Protein AF-A0A9P6CG99-F1 (afdb_monomer)

Foldseek 3Di:
DDDDDDDDDDDDDPPPPPPPPPPPPPPVPVPDDLVVLLVVLLPDALVVLVVQLVPDVSSVVSSLLVNQLEEEAEPPDPPPNVVVLVVCVVDLVSLQSHAHYEYYYADDPPPQQDQDDDLVSLLSNQNHAEYAYEADNDRDPVVVVVSVVSCVPRNVNYNYYHYHNDNPCVVVVCVVPVVSVPPPPPPPPDD

Solvent-accessible surface area (backbone atoms only — not comparable to full-atom values): 11459 Å² total; per-residue (Å²): 141,83,85,86,82,85,80,82,84,82,82,80,80,80,81,76,78,74,80,76,72,84,83,72,74,76,71,68,80,80,73,65,53,63,69,58,48,32,56,54,42,74,76,47,54,72,69,56,39,56,54,46,33,70,75,38,73,70,43,24,65,32,24,47,53,61,67,43,21,56,42,80,39,40,69,74,48,82,63,56,42,58,53,49,51,52,48,43,71,75,36,65,72,47,28,55,42,21,29,33,38,38,40,40,38,64,89,69,91,81,78,71,56,66,67,74,71,63,64,78,59,56,47,51,21,47,43,22,29,37,38,39,32,35,35,75,52,44,52,46,72,65,54,45,51,51,48,54,50,38,44,67,73,31,22,74,48,53,77,42,78,45,80,39,75,63,66,80,50,57,72,56,45,52,67,65,53,50,68,74,76,58,79,64,82,78,78,76,78,82,126

Structure (mmCIF, N/CA/C/O backbone):
data_AF-A0A9P6CG99-F1
#
_entry.id   AF-A0A9P6CG99-F1
#
loop_
_atom_site.group_PDB
_atom_site.id
_atom_site.type_symbol
_atom_site.label_atom_id
_atom_site.label_alt_id
_atom_site.label_comp_id
_atom_site.label_asym_id
_atom_site.label_entity_id
_atom_site.label_seq_id
_atom_site.pdbx_PDB_ins_code
_atom_site.Cartn_x
_atom_site.Cartn_y
_atom_site.Cartn_z
_atom_site.occupancy
_atom_site.B_iso_or_equiv
_atom_site.auth_seq_id
_atom_site.auth_comp_id
_atom_site.auth_asym_id
_atom_site.auth_atom_id
_atom_site.pdbx_PDB_model_num
ATOM 1 N N . MET A 1 1 ? 44.399 -76.810 -43.646 1.00 43.91 1 MET A N 1
ATOM 2 C CA . MET A 1 1 ? 44.436 -75.695 -44.617 1.00 43.91 1 MET A CA 1
ATOM 3 C C . MET A 1 1 ? 43.357 -74.704 -44.213 1.00 43.91 1 MET A C 1
ATOM 5 O O . MET A 1 1 ? 42.190 -74.999 -44.413 1.00 43.91 1 MET A O 1
ATOM 9 N N . TYR A 1 2 ? 43.728 -73.606 -43.550 1.00 41.41 2 TYR A N 1
ATOM 10 C CA . TYR A 1 2 ? 42.793 -72.585 -43.064 1.00 41.41 2 TYR A CA 1
ATOM 11 C C . TYR A 1 2 ? 43.047 -71.275 -43.814 1.00 41.41 2 TYR A C 1
ATOM 13 O O . TYR A 1 2 ? 44.158 -70.751 -43.805 1.00 41.41 2 TYR A O 1
ATOM 21 N N . THR A 1 3 ? 42.015 -70.791 -44.497 1.00 51.91 3 THR A N 1
ATOM 22 C CA . THR A 1 3 ? 41.990 -69.553 -45.279 1.00 51.91 3 THR A CA 1
ATOM 23 C C . THR A 1 3 ? 41.887 -68.333 -44.365 1.00 51.91 3 THR A C 1
ATOM 25 O O . THR A 1 3 ? 40.961 -68.228 -43.562 1.00 51.91 3 THR A O 1
ATOM 28 N N . GLN A 1 4 ? 42.836 -67.403 -44.500 1.00 46.97 4 GLN A N 1
ATOM 29 C CA . GLN A 1 4 ? 42.822 -66.098 -43.838 1.00 46.97 4 GLN A CA 1
ATOM 30 C C . GLN A 1 4 ? 41.796 -65.174 -44.511 1.00 46.97 4 GLN A C 1
ATOM 32 O O . GLN A 1 4 ? 41.890 -64.892 -45.702 1.00 46.97 4 GLN A O 1
ATOM 37 N N . SER A 1 5 ? 40.823 -64.701 -43.733 1.00 58.28 5 SER A N 1
ATOM 38 C CA . SER A 1 5 ? 39.835 -63.693 -44.131 1.00 58.28 5 SER A CA 1
ATOM 39 C C . SER A 1 5 ? 40.311 -62.313 -43.668 1.00 58.28 5 SER A C 1
ATOM 41 O O . SER A 1 5 ? 40.337 -62.021 -42.471 1.00 58.28 5 SER A O 1
ATOM 43 N N . THR A 1 6 ? 40.685 -61.461 -44.619 1.00 54.41 6 THR A N 1
ATOM 44 C CA . THR A 1 6 ? 41.057 -60.056 -44.420 1.00 54.41 6 THR A CA 1
ATOM 45 C C . THR A 1 6 ? 39.828 -59.188 -44.134 1.00 54.41 6 THR A C 1
ATOM 47 O O . THR A 1 6 ? 38.995 -58.965 -45.011 1.00 54.41 6 THR A O 1
ATOM 50 N N . LEU A 1 7 ? 39.733 -58.662 -42.909 1.00 55.97 7 LEU A N 1
ATOM 51 C CA . LEU A 1 7 ? 38.759 -57.642 -42.508 1.00 55.97 7 LEU A CA 1
ATOM 52 C C . LEU A 1 7 ? 39.224 -56.248 -42.964 1.00 55.97 7 LEU A C 1
ATOM 54 O O . LEU A 1 7 ? 40.162 -55.678 -42.406 1.00 55.97 7 LEU A O 1
ATOM 58 N N . ASN A 1 8 ? 38.532 -55.682 -43.955 1.00 51.28 8 ASN A N 1
ATOM 59 C CA . ASN A 1 8 ? 38.692 -54.291 -44.381 1.00 51.28 8 ASN A CA 1
ATOM 60 C C . ASN A 1 8 ? 38.057 -53.333 -43.355 1.00 51.28 8 ASN A C 1
ATOM 62 O O . ASN A 1 8 ? 36.837 -53.279 -43.203 1.00 51.28 8 ASN A O 1
ATOM 66 N N . LYS A 1 9 ? 38.887 -52.533 -42.673 1.00 52.38 9 LYS A N 1
ATOM 67 C CA . LYS A 1 9 ? 38.455 -51.401 -41.834 1.00 52.38 9 LYS A CA 1
ATOM 68 C C . LYS A 1 9 ? 37.994 -50.239 -42.723 1.00 52.38 9 LYS A C 1
ATOM 70 O O . LYS A 1 9 ? 38.809 -49.476 -43.232 1.00 52.38 9 LYS A O 1
ATOM 75 N N . CYS A 1 10 ? 36.681 -50.081 -42.881 1.00 56.78 10 CYS A N 1
ATOM 76 C CA . CYS A 1 10 ? 36.074 -48.909 -43.509 1.00 56.78 10 CYS A CA 1
ATOM 77 C C . CYS A 1 10 ? 36.000 -47.761 -42.482 1.00 56.78 10 CYS A C 1
ATOM 79 O O . CYS A 1 10 ? 35.114 -47.724 -41.631 1.00 56.78 10 CYS A O 1
ATOM 81 N N . SER A 1 11 ? 36.972 -46.848 -42.527 1.00 55.06 11 SER A N 1
ATOM 82 C CA . SER A 1 11 ? 37.030 -45.658 -41.671 1.00 55.06 11 SER A CA 1
ATOM 83 C C . SER A 1 11 ? 36.214 -44.526 -42.308 1.00 55.06 11 SER A C 1
ATOM 85 O O . SER A 1 11 ? 36.726 -43.762 -43.125 1.00 55.06 11 SER A O 1
ATOM 87 N N . ARG A 1 12 ? 34.917 -44.436 -41.983 1.00 58.00 12 ARG A N 1
ATOM 88 C CA . ARG A 1 12 ? 34.074 -43.282 -42.342 1.00 58.00 12 ARG A CA 1
ATOM 89 C C . ARG A 1 12 ? 34.335 -42.145 -41.354 1.00 58.00 12 ARG A C 1
ATOM 91 O O . ARG A 1 12 ? 33.764 -42.118 -40.269 1.00 58.00 12 ARG A O 1
ATOM 98 N N . LYS A 1 13 ? 35.186 -41.194 -41.741 1.00 50.56 13 LYS A N 1
ATOM 99 C CA . LYS A 1 13 ? 35.241 -39.871 -41.109 1.00 50.56 13 LYS A CA 1
ATOM 100 C C . LYS A 1 13 ? 33.954 -39.129 -41.480 1.00 50.56 13 LYS A C 1
ATOM 102 O O . LYS A 1 13 ? 33.784 -38.755 -42.636 1.00 50.56 13 LYS A O 1
ATOM 107 N N . SER A 1 14 ? 33.024 -38.968 -40.537 1.00 54.47 14 SER A N 1
ATOM 108 C CA . SER A 1 14 ? 31.883 -38.071 -40.734 1.00 54.47 14 SER A CA 1
ATOM 109 C C . SER A 1 14 ? 32.358 -36.638 -40.515 1.00 54.47 14 SER A C 1
ATOM 111 O O . SER A 1 14 ? 32.435 -36.157 -39.384 1.00 54.47 14 SER A O 1
ATOM 113 N N . GLU A 1 15 ? 32.701 -35.958 -41.601 1.00 51.78 15 GLU A N 1
ATOM 114 C CA . GLU A 1 15 ? 32.832 -34.505 -41.623 1.00 51.78 15 GLU A CA 1
ATOM 115 C C . GLU A 1 15 ? 31.426 -33.902 -41.528 1.00 51.78 15 GLU A C 1
ATOM 117 O O . GLU A 1 15 ? 30.818 -33.498 -42.514 1.00 51.78 15 GLU A O 1
ATOM 122 N N . PHE A 1 16 ? 30.871 -33.881 -40.315 1.00 50.62 16 PHE A N 1
ATOM 123 C CA . PHE A 1 16 ? 29.774 -32.977 -39.999 1.00 50.62 16 PHE A CA 1
ATOM 124 C C . PHE A 1 16 ? 30.378 -31.580 -39.898 1.00 50.62 16 PHE A C 1
ATOM 126 O O . PHE A 1 16 ? 30.822 -31.140 -38.838 1.00 50.62 16 PHE A O 1
ATOM 133 N N . SER A 1 17 ? 30.429 -30.894 -41.036 1.00 50.31 17 SER A N 1
ATOM 134 C CA . SER A 1 17 ? 30.626 -29.455 -41.101 1.00 50.31 17 SER A CA 1
ATOM 135 C C . SER A 1 17 ? 29.461 -28.801 -40.361 1.00 50.31 17 SER A C 1
ATOM 137 O O . SER A 1 17 ? 28.412 -28.518 -40.935 1.00 50.31 17 SER A O 1
ATOM 139 N N . THR A 1 18 ? 29.613 -28.602 -39.052 1.00 56.88 18 THR A N 1
ATOM 140 C CA . THR A 1 18 ? 28.747 -27.717 -38.277 1.00 56.88 18 THR A CA 1
ATOM 141 C C . THR A 1 18 ? 28.827 -26.341 -38.918 1.00 56.88 18 THR A C 1
ATOM 143 O O . THR A 1 18 ? 29.798 -25.612 -38.707 1.00 56.88 18 THR A O 1
ATOM 146 N N . LEU A 1 19 ? 27.814 -26.008 -39.718 1.00 50.31 19 LEU A N 1
ATOM 147 C CA . LEU A 1 19 ? 27.463 -24.648 -40.101 1.00 50.31 19 LEU A CA 1
ATOM 148 C C . LEU A 1 19 ? 27.282 -23.855 -38.801 1.00 50.31 19 LEU A C 1
ATOM 150 O O . LEU A 1 19 ? 26.205 -23.815 -38.210 1.00 50.31 19 LEU A O 1
ATOM 154 N N . ARG A 1 20 ? 28.379 -23.268 -38.312 1.00 51.31 20 ARG A N 1
ATOM 155 C CA . ARG A 1 20 ? 28.353 -22.233 -37.285 1.00 51.31 20 ARG A CA 1
ATOM 156 C C . ARG A 1 20 ? 27.713 -21.022 -37.936 1.00 51.31 20 ARG A C 1
ATOM 158 O O . ARG A 1 20 ? 28.401 -20.214 -38.550 1.00 51.31 20 ARG A O 1
ATOM 165 N N . ILE A 1 21 ? 26.394 -20.926 -37.842 1.00 58.56 21 ILE A N 1
ATOM 166 C CA . ILE A 1 21 ? 25.707 -19.678 -38.140 1.00 58.56 21 ILE A CA 1
ATOM 167 C C . ILE A 1 21 ? 26.209 -18.673 -37.089 1.00 58.56 21 ILE A C 1
ATOM 169 O O . ILE A 1 21 ? 26.050 -18.938 -35.892 1.00 58.56 21 ILE A O 1
ATOM 173 N N . PRO A 1 22 ? 26.873 -17.570 -37.478 1.00 54.22 22 PRO A N 1
ATOM 174 C CA . PRO A 1 22 ? 27.407 -16.598 -36.539 1.00 54.22 22 PRO A CA 1
ATOM 175 C C . PRO A 1 22 ? 26.256 -15.734 -36.013 1.00 54.22 22 PRO A C 1
ATOM 177 O O . PRO A 1 22 ? 26.087 -14.582 -36.397 1.00 54.22 22 PRO A O 1
ATOM 180 N N . TRP A 1 23 ? 25.442 -16.284 -35.114 1.00 50.38 23 TRP A N 1
ATOM 181 C CA . TRP A 1 23 ? 24.443 -15.528 -34.359 1.00 50.38 23 TRP A CA 1
ATOM 182 C C . TRP A 1 23 ? 25.121 -14.763 -33.210 1.00 50.38 23 TRP A C 1
ATOM 184 O O . TRP A 1 23 ? 24.840 -14.991 -32.040 1.00 50.38 23 TRP A O 1
ATOM 194 N N . HIS A 1 24 ? 26.050 -13.864 -33.542 1.00 52.84 24 HIS A N 1
ATOM 195 C CA . HIS A 1 24 ? 26.643 -12.905 -32.600 1.00 52.84 24 HIS A CA 1
ATOM 196 C C . HIS A 1 24 ? 26.226 -11.464 -32.915 1.00 52.84 24 HIS A C 1
ATOM 198 O O . HIS A 1 24 ? 26.942 -10.515 -32.615 1.00 52.84 24 HIS A O 1
ATOM 204 N N . HIS A 1 25 ? 25.019 -11.269 -33.442 1.00 52.38 25 HIS A N 1
ATOM 205 C CA . HIS A 1 25 ? 24.315 -10.029 -33.149 1.00 52.38 25 HIS A CA 1
ATOM 206 C C . HIS A 1 25 ? 23.703 -10.189 -31.760 1.00 52.38 25 HIS A C 1
ATOM 208 O O . HIS A 1 25 ? 22.557 -10.609 -31.614 1.00 52.38 25 HIS A O 1
ATOM 214 N N . GLN A 1 26 ? 24.493 -9.880 -30.725 1.00 53.53 26 GLN A N 1
ATOM 215 C CA . GLN A 1 26 ? 23.930 -9.430 -29.457 1.00 53.53 26 GLN A CA 1
ATOM 216 C C . GLN A 1 26 ? 23.128 -8.170 -29.780 1.00 53.53 26 GLN A C 1
ATOM 218 O O . GLN A 1 26 ? 23.642 -7.054 -29.758 1.00 53.53 26 GLN A O 1
ATOM 223 N N . VAL A 1 27 ? 21.865 -8.354 -30.160 1.00 54.41 27 VAL A N 1
ATOM 224 C CA . VAL A 1 27 ? 20.895 -7.278 -30.081 1.00 54.41 27 VAL A CA 1
ATOM 225 C C . VAL A 1 27 ? 20.840 -6.966 -28.598 1.00 54.41 27 VAL A C 1
ATOM 227 O O . VAL A 1 27 ? 20.337 -7.757 -27.799 1.00 54.41 27 VAL A O 1
ATOM 230 N N . ASN A 1 28 ? 21.478 -5.862 -28.225 1.00 54.47 28 ASN A N 1
ATOM 231 C CA . ASN A 1 28 ? 21.392 -5.285 -26.901 1.00 54.47 28 ASN A CA 1
ATOM 232 C C . ASN A 1 28 ? 19.922 -4.905 -26.672 1.00 54.47 28 ASN A C 1
ATOM 234 O O . ASN A 1 28 ? 19.525 -3.755 -26.832 1.00 54.47 28 ASN A O 1
ATOM 238 N N . ASN A 1 29 ? 19.106 -5.884 -26.271 1.00 53.59 29 ASN A N 1
ATOM 239 C CA . ASN A 1 29 ? 17.724 -5.704 -25.813 1.00 53.59 29 ASN A CA 1
ATOM 240 C C . ASN A 1 29 ? 17.643 -4.815 -24.552 1.00 53.59 29 ASN A C 1
ATOM 242 O O . ASN A 1 29 ? 16.567 -4.600 -24.004 1.00 53.59 29 ASN A O 1
ATOM 246 N N . THR A 1 30 ? 18.775 -4.271 -24.096 1.00 55.09 30 THR A N 1
ATOM 247 C CA . THR A 1 30 ? 18.900 -3.275 -23.033 1.00 55.09 30 THR A CA 1
ATOM 248 C C . THR A 1 30 ? 18.428 -1.877 -23.443 1.00 55.09 30 THR A C 1
ATOM 250 O O . THR A 1 30 ? 18.243 -1.038 -22.566 1.00 55.09 30 THR A O 1
ATOM 253 N N . MET A 1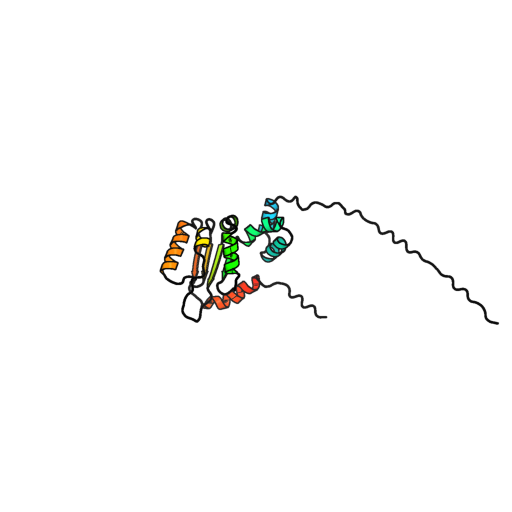 31 ? 18.192 -1.608 -24.734 1.00 63.62 31 MET A N 1
ATOM 254 C CA . MET A 1 31 ? 17.838 -0.263 -25.220 1.00 63.62 31 MET A CA 1
ATOM 255 C C . MET A 1 31 ? 16.341 0.015 -25.404 1.00 63.62 31 MET A C 1
ATOM 257 O O . MET A 1 31 ? 15.983 1.012 -26.029 1.00 63.62 31 MET A O 1
ATOM 261 N N . LEU A 1 32 ? 15.442 -0.794 -24.840 1.00 73.12 32 LEU A N 1
ATOM 262 C CA . LEU A 1 32 ? 14.071 -0.308 -24.689 1.00 73.12 32 LEU A CA 1
ATOM 263 C C . LEU A 1 32 ? 14.049 0.753 -23.575 1.00 73.12 32 LEU A C 1
ATOM 265 O O . LEU A 1 32 ? 14.503 0.492 -22.456 1.00 73.12 32 LEU A O 1
ATOM 269 N N . ALA A 1 33 ? 13.531 1.943 -23.884 1.00 86.31 33 ALA A N 1
ATOM 270 C CA . ALA A 1 33 ? 13.361 3.013 -22.906 1.00 86.31 33 ALA A CA 1
ATOM 271 C C . ALA A 1 33 ? 12.508 2.529 -21.718 1.00 86.31 33 ALA A C 1
ATOM 273 O O . ALA A 1 33 ? 11.611 1.694 -21.886 1.00 86.31 33 ALA A O 1
ATOM 274 N N . LEU A 1 34 ? 12.790 3.031 -20.511 1.00 85.25 34 LEU A N 1
ATOM 275 C CA . LEU A 1 34 ? 12.117 2.582 -19.287 1.00 85.25 34 LEU A CA 1
ATOM 276 C C . LEU A 1 34 ? 10.595 2.769 -19.386 1.00 85.25 34 LEU A C 1
ATOM 278 O O . LEU A 1 34 ? 9.834 1.929 -18.920 1.00 85.25 34 LEU A O 1
ATOM 282 N N . GLU A 1 35 ? 10.161 3.826 -20.065 1.00 85.44 35 GLU A N 1
ATOM 283 C CA . GLU A 1 35 ? 8.766 4.168 -20.320 1.00 85.44 35 GLU A CA 1
ATOM 284 C C . GLU A 1 35 ? 8.042 3.092 -21.144 1.00 85.44 35 GLU A C 1
ATOM 286 O O . GLU A 1 35 ? 6.885 2.759 -20.866 1.00 85.44 35 GLU A O 1
ATOM 291 N N . LEU A 1 36 ? 8.727 2.500 -22.128 1.00 92.12 36 LEU A N 1
ATOM 292 C CA . LEU A 1 36 ? 8.173 1.414 -22.939 1.00 92.12 36 LEU A CA 1
ATOM 293 C C . LEU A 1 36 ? 8.029 0.141 -22.102 1.00 92.12 36 LEU A C 1
ATOM 295 O O . LEU A 1 36 ? 6.993 -0.519 -22.165 1.00 92.12 36 LEU A O 1
ATOM 299 N N . TRP A 1 37 ? 9.014 -0.160 -21.251 1.00 92.25 37 TRP A N 1
ATOM 300 C CA . TRP A 1 37 ? 8.908 -1.274 -20.309 1.00 92.25 37 TRP A CA 1
ATOM 301 C C . TRP A 1 37 ? 7.783 -1.075 -19.300 1.00 92.25 37 TRP A C 1
ATOM 303 O O . TRP A 1 37 ? 7.036 -2.016 -19.048 1.00 92.25 37 TRP A O 1
ATOM 313 N N . SER A 1 38 ? 7.617 0.131 -18.753 1.00 89.38 38 SER A N 1
ATOM 314 C CA . SER A 1 38 ? 6.494 0.438 -17.865 1.00 89.38 38 SER A CA 1
ATOM 315 C C . SER A 1 38 ? 5.156 0.234 -18.568 1.00 89.38 38 SER A C 1
ATOM 317 O O . SER A 1 38 ? 4.255 -0.349 -17.977 1.00 89.38 38 SER A O 1
ATOM 319 N N . THR A 1 39 ? 5.041 0.640 -19.836 1.00 92.88 39 THR A N 1
ATOM 320 C CA . THR A 1 39 ? 3.830 0.420 -20.644 1.00 92.88 39 THR A CA 1
ATOM 321 C C . THR A 1 39 ? 3.537 -1.068 -20.818 1.00 92.88 39 THR A C 1
ATOM 323 O O . THR A 1 39 ? 2.410 -1.490 -20.590 1.00 92.88 39 THR A O 1
ATOM 326 N N . ILE A 1 40 ? 4.548 -1.881 -21.142 1.00 94.38 40 ILE A N 1
ATOM 327 C CA . ILE A 1 40 ? 4.396 -3.342 -21.214 1.00 94.38 40 ILE A CA 1
ATOM 328 C C . ILE A 1 40 ? 3.941 -3.891 -19.857 1.00 94.38 40 ILE A C 1
ATOM 330 O O . ILE A 1 40 ? 2.979 -4.648 -19.800 1.00 94.38 40 ILE A O 1
ATOM 334 N N . CYS A 1 41 ? 4.578 -3.462 -18.764 1.00 95.06 41 CYS A N 1
ATOM 335 C CA . CYS A 1 41 ? 4.243 -3.906 -17.412 1.00 95.06 41 CYS A CA 1
ATOM 336 C C . CYS A 1 41 ? 2.775 -3.628 -17.043 1.00 95.06 41 CYS A C 1
ATOM 338 O O . CYS A 1 41 ? 2.151 -4.457 -16.393 1.00 95.06 41 CYS A O 1
ATOM 340 N N . TYR A 1 42 ? 2.191 -2.512 -17.485 1.00 93.00 42 TYR A N 1
ATOM 341 C CA . TYR A 1 42 ? 0.775 -2.208 -17.234 1.00 93.00 42 TYR A CA 1
ATOM 342 C C . TYR A 1 42 ? -0.210 -3.210 -17.849 1.00 93.00 42 TYR A C 1
ATOM 344 O O . TYR A 1 42 ? -1.355 -3.273 -17.409 1.00 93.00 42 TYR A O 1
ATOM 352 N N . HIS A 1 43 ? 0.215 -3.972 -18.856 1.00 94.81 43 HIS A N 1
ATOM 353 C CA . HIS A 1 43 ? -0.612 -4.967 -19.537 1.00 94.81 43 HIS A CA 1
ATOM 354 C C . HIS A 1 43 ? -0.312 -6.406 -19.110 1.00 94.81 43 HIS A C 1
ATOM 356 O O . HIS A 1 43 ? -0.902 -7.330 -19.664 1.00 94.81 43 HIS A O 1
ATOM 362 N N . LEU A 1 44 ? 0.611 -6.603 -18.167 1.00 94.12 44 LEU A N 1
ATOM 363 C CA . LEU A 1 44 ? 0.969 -7.921 -17.662 1.00 94.12 44 LEU A CA 1
ATOM 364 C C . LEU A 1 44 ? 0.204 -8.249 -16.383 1.00 94.12 44 LEU A C 1
ATOM 366 O O . LEU A 1 44 ? -0.028 -7.391 -15.528 1.00 94.12 44 LEU A O 1
ATOM 370 N N . ASP A 1 45 ? -0.097 -9.532 -16.224 1.00 92.25 45 ASP A N 1
ATOM 371 C CA . ASP A 1 45 ? -0.662 -10.066 -14.996 1.00 92.25 45 ASP A CA 1
ATOM 372 C C . ASP A 1 45 ? 0.358 -9.965 -13.852 1.00 92.25 45 ASP A C 1
ATOM 374 O O . ASP A 1 45 ? 1.577 -9.940 -14.051 1.00 92.25 45 ASP A O 1
ATOM 378 N N . ARG A 1 46 ? -0.127 -9.941 -12.607 1.00 89.88 46 ARG A N 1
ATOM 379 C CA . ARG A 1 46 ? 0.733 -9.784 -11.422 1.00 89.88 46 ARG A CA 1
ATOM 380 C C . ARG A 1 46 ? 1.803 -10.879 -11.308 1.00 89.88 46 ARG A C 1
ATOM 382 O O . ARG A 1 46 ? 2.930 -10.589 -10.902 1.00 89.88 46 ARG A O 1
ATOM 389 N N . SER A 1 47 ? 1.462 -12.119 -11.662 1.00 91.94 47 SER A N 1
ATOM 390 C CA . SER A 1 47 ? 2.384 -13.262 -11.693 1.00 91.94 47 SER A CA 1
ATOM 391 C C . SER A 1 47 ? 3.517 -13.046 -12.697 1.00 91.94 47 SER A C 1
ATOM 393 O O . SER A 1 47 ? 4.692 -13.211 -12.357 1.00 91.94 47 SER A O 1
ATOM 395 N N . ASP A 1 48 ? 3.178 -12.612 -13.908 1.00 94.50 48 ASP A N 1
ATOM 396 C CA . ASP A 1 48 ? 4.136 -12.344 -14.976 1.00 94.50 48 ASP A CA 1
ATOM 397 C C . ASP A 1 48 ? 5.020 -11.149 -14.643 1.00 94.50 48 ASP A C 1
ATOM 399 O O . ASP A 1 48 ? 6.234 -11.215 -14.826 1.00 94.50 48 ASP A O 1
ATOM 403 N N . LEU A 1 49 ? 4.453 -10.099 -14.047 1.00 94.19 49 LEU A N 1
ATOM 404 C CA . LEU A 1 49 ? 5.215 -8.972 -13.515 1.00 94.19 49 LEU A CA 1
ATOM 405 C C . LEU A 1 49 ? 6.231 -9.404 -12.461 1.00 94.19 49 LEU A C 1
ATOM 407 O O . LEU A 1 49 ? 7.377 -8.955 -12.488 1.00 94.19 49 LEU A O 1
ATOM 411 N N . ALA A 1 50 ? 5.834 -10.278 -11.533 1.00 92.94 50 ALA A N 1
ATOM 412 C CA . ALA A 1 50 ? 6.736 -10.788 -10.508 1.00 92.94 50 ALA A CA 1
ATOM 413 C C . ALA A 1 50 ? 7.864 -11.635 -11.117 1.00 92.94 50 ALA A C 1
ATOM 415 O O . ALA A 1 50 ? 9.006 -11.540 -10.669 1.00 92.94 50 ALA A O 1
ATOM 416 N N . ASN A 1 51 ? 7.569 -12.429 -12.150 1.00 94.06 51 ASN A N 1
ATOM 417 C CA . ASN A 1 51 ? 8.577 -13.195 -12.881 1.00 94.06 51 ASN A CA 1
ATOM 418 C C . ASN A 1 51 ? 9.526 -12.276 -13.664 1.00 94.06 51 ASN A C 1
ATOM 420 O O . ASN A 1 51 ? 10.741 -12.415 -13.539 1.00 94.06 51 ASN A O 1
ATOM 424 N N . LEU A 1 52 ? 8.993 -11.288 -14.384 1.00 93.44 52 LEU A N 1
ATOM 425 C CA . LEU A 1 52 ? 9.756 -10.290 -15.137 1.00 93.44 52 LEU A CA 1
ATOM 426 C C . LEU A 1 52 ? 10.677 -9.467 -14.222 1.00 93.44 52 LEU A C 1
ATOM 428 O O . LEU A 1 52 ? 11.843 -9.230 -14.528 1.00 93.44 52 LEU A O 1
ATOM 432 N N . ALA A 1 53 ? 10.188 -9.081 -13.046 1.00 94.31 53 ALA A N 1
ATOM 433 C CA . ALA A 1 53 ? 10.966 -8.353 -12.052 1.00 94.31 53 ALA A CA 1
ATOM 434 C C . ALA A 1 53 ? 12.183 -9.146 -11.530 1.00 94.31 53 ALA A C 1
ATOM 436 O O . ALA A 1 53 ? 13.136 -8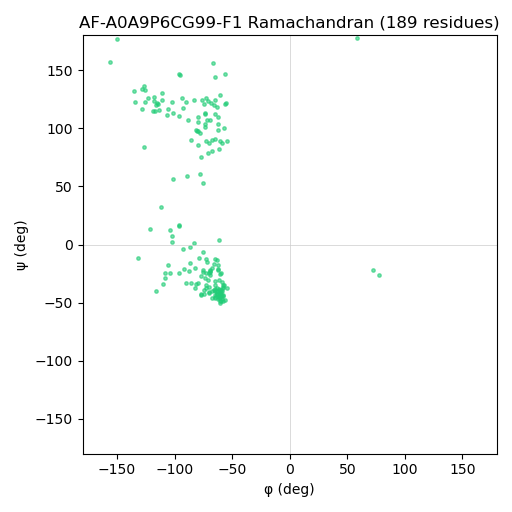.550 -11.031 1.00 94.31 53 ALA A O 1
ATOM 437 N N . ARG A 1 54 ? 12.180 -10.482 -11.639 1.00 94.62 54 ARG A N 1
ATOM 438 C CA . ARG A 1 54 ? 13.295 -11.341 -11.205 1.00 94.62 54 ARG A CA 1
ATOM 439 C C . ARG A 1 54 ? 14.371 -11.520 -12.275 1.00 94.62 54 ARG A C 1
ATOM 441 O O . ARG A 1 54 ? 15.466 -11.958 -11.936 1.00 94.62 54 ARG A O 1
ATOM 448 N N . THR A 1 55 ? 14.096 -11.203 -13.542 1.00 94.12 55 THR A N 1
ATOM 449 C CA . THR A 1 55 ? 15.041 -11.486 -14.634 1.00 94.12 55 THR A CA 1
ATOM 450 C C . THR A 1 55 ? 16.152 -10.447 -14.758 1.00 94.12 55 THR A C 1
ATOM 452 O O . THR A 1 55 ? 17.266 -10.796 -15.139 1.00 94.12 55 THR A O 1
ATOM 455 N N . SER A 1 56 ? 15.883 -9.167 -14.466 1.00 92.50 56 SER A N 1
ATOM 456 C CA . SER A 1 56 ? 16.909 -8.114 -14.491 1.00 92.50 56 SER A CA 1
ATOM 457 C C . SER A 1 56 ? 16.553 -6.916 -13.604 1.00 92.50 56 SER A C 1
ATOM 459 O O . SER A 1 56 ? 15.385 -6.646 -13.330 1.00 92.50 56 SER A O 1
ATOM 461 N N . SER A 1 57 ? 17.565 -6.152 -13.181 1.00 91.19 57 SER A N 1
ATOM 462 C CA . SER A 1 57 ? 17.380 -4.937 -12.373 1.00 91.19 57 SER A CA 1
ATOM 463 C C . SER A 1 57 ? 16.638 -3.820 -13.118 1.00 91.19 57 SER A C 1
ATOM 465 O O . SER A 1 57 ? 15.849 -3.100 -12.509 1.00 91.19 57 SER A O 1
ATOM 467 N N . GLN A 1 58 ? 16.848 -3.693 -14.432 1.00 89.94 58 GLN A N 1
ATOM 468 C CA . GLN A 1 58 ? 16.131 -2.735 -15.282 1.00 89.94 58 GLN A CA 1
ATOM 469 C C . GLN A 1 58 ? 14.634 -3.066 -15.343 1.00 89.94 58 GLN A C 1
ATOM 471 O O . GLN A 1 58 ? 13.794 -2.180 -15.194 1.00 89.94 58 GLN A O 1
ATOM 476 N N . LEU A 1 59 ? 14.296 -4.348 -15.497 1.00 92.56 59 LEU A N 1
ATOM 477 C CA . LEU A 1 59 ? 12.909 -4.809 -15.510 1.00 92.56 59 LEU A CA 1
ATOM 478 C C . LEU A 1 59 ? 12.262 -4.708 -14.131 1.00 92.56 59 LEU A C 1
ATOM 480 O O . LEU A 1 59 ? 11.110 -4.300 -14.029 1.00 92.56 59 LEU A O 1
ATOM 484 N N . LEU A 1 60 ? 13.014 -4.975 -13.060 1.00 93.50 60 LEU A N 1
ATOM 485 C CA . LEU A 1 60 ? 12.565 -4.714 -11.695 1.00 93.50 60 LEU A CA 1
ATOM 486 C C . LEU A 1 60 ? 12.206 -3.237 -11.491 1.00 93.50 60 LEU A C 1
ATOM 488 O O . LEU A 1 60 ? 11.176 -2.947 -10.889 1.00 93.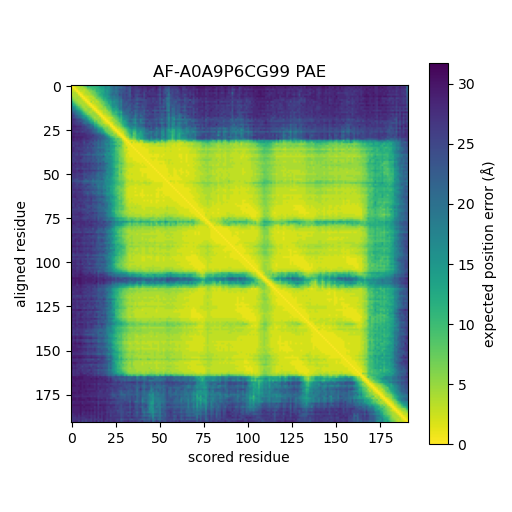50 60 LEU A O 1
ATOM 492 N N . ALA A 1 61 ? 13.026 -2.309 -11.993 1.00 91.81 61 ALA A N 1
ATOM 493 C CA . ALA A 1 61 ? 12.755 -0.877 -11.891 1.00 91.81 61 ALA A CA 1
ATOM 494 C C . ALA A 1 61 ? 11.471 -0.471 -12.637 1.00 91.81 61 ALA A C 1
ATOM 496 O O . ALA A 1 61 ? 10.713 0.354 -12.132 1.00 91.81 61 ALA A O 1
ATOM 497 N N . ALA A 1 62 ? 11.196 -1.083 -13.794 1.00 93.00 62 ALA A N 1
ATOM 498 C CA . ALA A 1 62 ? 9.977 -0.834 -14.564 1.00 93.00 62 ALA A CA 1
ATOM 499 C C . ALA A 1 62 ? 8.723 -1.472 -13.938 1.00 93.00 62 ALA A C 1
ATOM 501 O O . ALA A 1 62 ? 7.670 -0.837 -13.886 1.00 93.00 62 ALA A O 1
ATOM 502 N N . ALA A 1 63 ? 8.838 -2.713 -13.456 1.00 95.44 63 ALA A N 1
ATOM 503 C CA . ALA A 1 63 ? 7.722 -3.509 -12.950 1.00 95.44 63 ALA A CA 1
ATOM 504 C C . ALA A 1 63 ? 7.321 -3.134 -11.518 1.00 95.44 63 ALA A C 1
ATOM 506 O O . ALA A 1 63 ? 6.144 -3.207 -11.168 1.00 95.44 63 ALA A O 1
ATOM 507 N N . ARG A 1 64 ? 8.275 -2.722 -10.671 1.00 94.19 64 ARG A N 1
ATOM 508 C CA . ARG A 1 64 ? 8.023 -2.452 -9.246 1.00 94.19 64 ARG A CA 1
ATOM 509 C C . ARG A 1 64 ? 6.910 -1.417 -9.013 1.00 94.19 64 ARG A C 1
ATOM 511 O O . ARG A 1 64 ? 6.026 -1.720 -8.218 1.00 94.19 64 ARG A O 1
ATOM 518 N N . PRO A 1 65 ? 6.866 -0.250 -9.684 1.00 93.88 65 PRO A N 1
ATOM 519 C CA . PRO A 1 65 ? 5.762 0.696 -9.508 1.00 93.88 65 PRO A CA 1
ATOM 520 C C . PRO A 1 65 ? 4.382 0.099 -9.812 1.00 93.88 65 PRO A C 1
ATOM 522 O O . PRO A 1 65 ? 3.417 0.447 -9.140 1.00 93.88 65 PRO A O 1
ATOM 525 N N . VAL A 1 66 ? 4.299 -0.807 -10.792 1.00 94.94 66 VAL A N 1
ATOM 526 C CA . VAL A 1 66 ? 3.049 -1.470 -11.197 1.00 94.94 66 VAL A CA 1
ATOM 527 C C . VAL A 1 66 ? 2.669 -2.565 -10.194 1.00 94.94 66 VAL A C 1
ATOM 529 O O . VAL A 1 66 ? 1.531 -2.635 -9.742 1.00 94.94 66 VAL A O 1
ATOM 532 N N . LEU A 1 67 ? 3.637 -3.370 -9.744 1.00 93.75 67 LEU A N 1
ATOM 533 C CA . LEU A 1 67 ? 3.423 -4.410 -8.728 1.00 93.75 67 LEU A CA 1
ATOM 534 C C . LEU A 1 67 ? 2.885 -3.859 -7.401 1.00 93.75 67 LEU A C 1
ATOM 536 O O . LEU A 1 67 ? 2.145 -4.550 -6.701 1.00 93.75 67 LEU A O 1
ATOM 540 N N . TYR A 1 68 ? 3.256 -2.635 -7.040 1.00 94.69 68 TYR A N 1
ATOM 541 C CA . TYR A 1 68 ? 2.832 -2.002 -5.793 1.00 94.69 68 TYR A CA 1
ATOM 542 C C . TYR A 1 68 ? 1.742 -0.947 -5.993 1.00 94.69 68 TYR A C 1
ATOM 544 O O . TYR A 1 68 ? 1.452 -0.219 -5.057 1.00 94.69 68 TYR A O 1
ATOM 552 N N . GLN A 1 69 ? 1.105 -0.852 -7.163 1.00 95.69 69 GLN A N 1
ATOM 553 C CA . GLN A 1 69 ? -0.049 0.043 -7.322 1.00 95.69 69 GLN A CA 1
ATOM 554 C C . GLN A 1 69 ? -1.221 -0.377 -6.430 1.00 95.69 69 GLN A C 1
ATOM 556 O O . GLN A 1 69 ? -1.838 0.473 -5.790 1.00 95.69 69 GLN A O 1
ATOM 561 N N . SER A 1 70 ? -1.452 -1.690 -6.334 1.00 95.50 70 SER A N 1
ATOM 562 C CA . SER A 1 70 ? -2.372 -2.295 -5.374 1.00 95.50 70 SER A CA 1
ATOM 563 C C . SER A 1 70 ? -1.602 -3.098 -4.326 1.00 95.50 70 SER A C 1
ATOM 565 O O . SER A 1 70 ? -0.810 -3.989 -4.662 1.00 95.50 70 SER A O 1
ATOM 567 N N . VAL A 1 71 ? -1.814 -2.769 -3.049 1.00 95.06 71 VAL A N 1
ATOM 568 C CA . VAL A 1 71 ? -1.140 -3.404 -1.911 1.00 95.06 71 VAL A CA 1
ATOM 569 C C . VAL A 1 71 ? -2.151 -4.095 -1.010 1.00 95.06 71 VAL A C 1
ATOM 571 O O . VAL A 1 71 ? -3.101 -3.493 -0.516 1.00 95.06 71 VAL A O 1
ATOM 574 N N . HIS A 1 72 ? -1.898 -5.373 -0.745 1.00 93.75 72 HIS A N 1
ATOM 575 C CA . HIS A 1 72 ? -2.715 -6.198 0.133 1.00 93.75 72 HIS A CA 1
ATOM 576 C C . HIS A 1 72 ? -1.955 -6.424 1.441 1.00 93.75 72 HIS A C 1
ATOM 578 O O . HIS A 1 72 ? -0.930 -7.107 1.475 1.00 93.75 72 HIS A O 1
ATOM 584 N N . LEU A 1 73 ? -2.452 -5.835 2.523 1.00 93.81 73 LEU A N 1
ATOM 585 C CA . LEU A 1 73 ? -1.900 -5.942 3.867 1.00 93.81 73 LEU A CA 1
ATOM 586 C C . LEU A 1 73 ? -2.756 -6.921 4.663 1.00 93.81 73 LEU A C 1
ATOM 588 O O . LEU A 1 73 ? -3.960 -6.723 4.804 1.00 93.81 73 LEU A O 1
ATOM 592 N N . ARG A 1 74 ? -2.143 -7.980 5.191 1.00 91.81 74 ARG A N 1
ATOM 593 C CA . ARG A 1 74 ? -2.857 -9.026 5.932 1.00 91.81 74 ARG A CA 1
ATOM 594 C C . ARG A 1 74 ? -2.229 -9.233 7.304 1.00 91.81 74 ARG A C 1
ATOM 596 O O . ARG A 1 74 ? -1.011 -9.387 7.400 1.00 91.81 74 ARG A O 1
ATOM 603 N N . SER A 1 75 ? -3.038 -9.285 8.360 1.00 90.12 75 SER A N 1
ATOM 604 C CA . SER A 1 75 ? -2.520 -9.539 9.714 1.00 90.12 75 SER A CA 1
ATOM 605 C C . SER A 1 75 ? -2.142 -11.006 9.961 1.00 90.12 75 SER A C 1
ATOM 607 O O . SER A 1 75 ? -1.327 -11.287 10.838 1.00 90.12 75 SER A O 1
ATOM 609 N N . ASP A 1 76 ? -2.696 -11.948 9.185 1.00 86.69 76 ASP A N 1
ATOM 610 C CA . ASP A 1 76 ? -2.422 -13.387 9.313 1.00 86.69 76 ASP A CA 1
ATOM 611 C C . ASP A 1 76 ? -1.139 -13.843 8.604 1.00 86.69 76 ASP A C 1
ATOM 613 O O . ASP A 1 76 ? -0.577 -14.886 8.951 1.00 86.69 76 ASP A O 1
ATOM 617 N N . ARG A 1 77 ? -0.627 -13.065 7.642 1.00 82.75 77 ARG A N 1
ATOM 618 C CA . ARG A 1 77 ? 0.637 -13.375 6.965 1.00 82.75 77 ARG A CA 1
ATOM 619 C C . ARG A 1 77 ? 1.828 -12.957 7.823 1.00 82.75 77 ARG A C 1
ATOM 621 O O . ARG A 1 77 ? 2.188 -11.782 7.903 1.00 82.75 77 ARG A O 1
ATOM 628 N N . ARG A 1 78 ? 2.500 -13.949 8.418 1.00 76.25 78 ARG A N 1
AT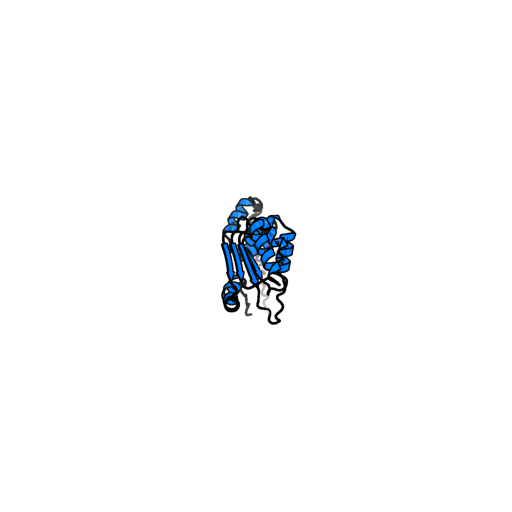OM 629 C CA . ARG A 1 78 ? 3.740 -13.746 9.182 1.00 76.25 78 ARG A CA 1
ATOM 630 C C . ARG A 1 78 ? 4.800 -13.052 8.318 1.00 76.25 78 ARG A C 1
ATOM 632 O O . ARG A 1 78 ? 5.193 -13.566 7.277 1.00 76.25 78 ARG A O 1
ATOM 639 N N . GLY A 1 79 ? 5.260 -11.881 8.756 1.00 78.94 79 GLY A N 1
ATOM 640 C CA . GLY A 1 79 ? 6.380 -11.142 8.159 1.00 78.94 79 GLY A CA 1
ATOM 641 C C . GLY A 1 79 ? 6.085 -10.380 6.860 1.00 78.94 79 GLY A C 1
ATOM 642 O O . GLY A 1 79 ? 6.73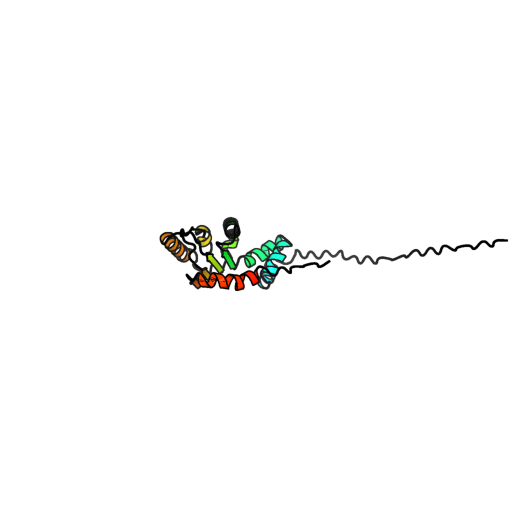5 -9.368 6.616 1.00 78.94 79 GLY A O 1
ATOM 643 N N . GLY A 1 80 ? 5.093 -10.789 6.060 1.00 83.81 80 GLY A N 1
ATOM 644 C CA . GLY A 1 80 ? 4.801 -10.162 4.760 1.00 83.81 80 GLY A CA 1
ATOM 645 C C . GLY A 1 80 ? 4.413 -8.683 4.863 1.00 83.81 80 GLY A C 1
ATOM 646 O O . GLY A 1 80 ? 4.953 -7.834 4.151 1.00 83.81 80 GLY A O 1
ATOM 647 N N . THR A 1 81 ? 3.535 -8.354 5.809 1.00 89.38 81 THR A N 1
ATOM 648 C CA . THR A 1 81 ? 3.109 -6.969 6.055 1.00 89.38 81 THR A CA 1
ATOM 649 C C . THR A 1 81 ? 4.270 -6.105 6.552 1.00 89.38 81 THR A C 1
ATOM 651 O O . THR A 1 81 ? 4.497 -5.021 6.019 1.00 89.38 81 THR A O 1
ATOM 654 N N . GLN A 1 82 ? 5.064 -6.597 7.509 1.00 90.25 82 GLN A N 1
ATOM 655 C CA . GLN A 1 82 ? 6.204 -5.839 8.032 1.00 90.25 82 GLN A CA 1
ATOM 656 C C . GLN A 1 82 ? 7.274 -5.607 6.959 1.00 90.25 82 GLN A C 1
ATOM 658 O O . GLN A 1 82 ? 7.821 -4.512 6.863 1.00 90.25 82 GLN A O 1
ATOM 663 N N . ALA A 1 83 ? 7.549 -6.610 6.120 1.00 91.12 83 ALA A N 1
ATOM 664 C CA . ALA A 1 83 ? 8.455 -6.463 4.985 1.00 91.12 83 ALA A CA 1
ATOM 665 C C . ALA A 1 83 ? 7.950 -5.402 3.994 1.00 91.12 83 ALA A C 1
ATOM 667 O O . ALA A 1 83 ? 8.740 -4.597 3.502 1.00 91.12 83 ALA A O 1
ATOM 668 N N . THR A 1 84 ? 6.635 -5.352 3.760 1.00 92.69 84 THR A N 1
ATOM 669 C CA . THR A 1 84 ? 6.008 -4.329 2.914 1.00 92.69 84 THR A CA 1
ATOM 670 C C . THR A 1 84 ? 6.161 -2.934 3.522 1.00 92.69 84 THR A C 1
ATOM 672 O O . THR A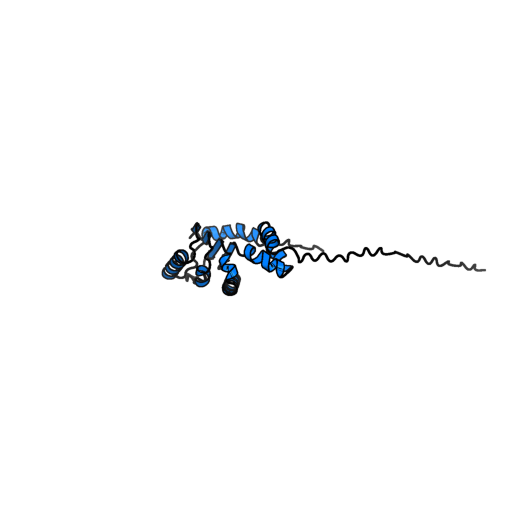 1 84 ? 6.590 -2.021 2.825 1.00 92.69 84 THR A O 1
ATOM 675 N N . PHE A 1 85 ? 5.909 -2.752 4.821 1.00 93.69 85 PHE A N 1
ATOM 676 C CA . PHE A 1 85 ? 6.129 -1.459 5.483 1.00 93.69 85 PHE A CA 1
ATOM 677 C C . PHE A 1 85 ? 7.593 -1.027 5.470 1.00 93.69 85 PHE A C 1
ATOM 679 O O . PHE A 1 85 ? 7.884 0.129 5.169 1.00 93.69 85 PHE A O 1
ATOM 686 N N . ASN A 1 86 ? 8.522 -1.948 5.729 1.00 94.12 86 ASN A N 1
ATOM 687 C CA . ASN A 1 86 ? 9.953 -1.659 5.665 1.00 94.12 86 ASN A CA 1
ATOM 688 C C . ASN A 1 86 ? 10.355 -1.193 4.259 1.00 94.12 86 ASN A C 1
ATOM 690 O O . ASN A 1 86 ? 11.065 -0.198 4.124 1.00 94.12 86 ASN A O 1
ATOM 694 N N . LEU A 1 87 ? 9.849 -1.863 3.218 1.00 93.38 87 LEU A N 1
ATOM 695 C CA . LEU A 1 87 ? 10.073 -1.463 1.833 1.00 93.38 87 LEU A CA 1
ATOM 696 C C . LEU A 1 87 ? 9.527 -0.055 1.562 1.00 93.38 87 LEU A C 1
ATOM 698 O O . LEU A 1 87 ? 10.264 0.792 1.063 1.00 93.38 87 LEU A O 1
ATOM 702 N N . LEU A 1 88 ? 8.275 0.218 1.934 1.00 94.31 88 LEU A N 1
ATOM 703 C CA . LEU A 1 88 ? 7.628 1.517 1.713 1.00 94.31 88 LEU A CA 1
ATOM 704 C C . LEU A 1 88 ? 8.291 2.658 2.491 1.00 94.31 88 LEU A C 1
ATOM 706 O O . LEU A 1 88 ? 8.335 3.790 2.015 1.00 94.31 88 LEU A O 1
ATOM 710 N N . ASN A 1 89 ? 8.851 2.368 3.663 1.00 93.75 89 ASN A N 1
ATOM 711 C CA . ASN A 1 89 ? 9.643 3.333 4.416 1.00 93.75 89 ASN A CA 1
ATOM 712 C C . ASN A 1 89 ? 11.019 3.581 3.782 1.00 93.75 89 ASN A C 1
ATOM 714 O O . ASN A 1 89 ? 11.501 4.712 3.825 1.00 93.75 89 ASN A O 1
ATOM 718 N N . SER A 1 90 ? 11.634 2.557 3.182 1.00 94.44 90 SER A N 1
ATOM 719 C CA . SER A 1 90 ? 12.934 2.677 2.508 1.00 94.44 90 SER A CA 1
ATOM 720 C C . SER A 1 90 ? 12.860 3.336 1.127 1.00 94.44 90 SER A C 1
ATOM 722 O O . SER A 1 90 ? 13.827 3.965 0.705 1.00 94.44 90 SER A O 1
ATOM 724 N N . ASP A 1 91 ? 11.720 3.224 0.438 1.00 93.75 91 ASP A N 1
ATOM 725 C CA . ASP A 1 91 ? 11.511 3.750 -0.912 1.00 93.75 91 ASP A CA 1
ATOM 726 C C . ASP A 1 91 ? 10.257 4.649 -0.980 1.00 93.75 91 ASP A C 1
ATOM 728 O O . ASP A 1 91 ? 9.178 4.211 -1.397 1.00 93.75 91 ASP A O 1
ATOM 732 N N . PRO A 1 92 ? 10.377 5.943 -0.614 1.00 92.19 92 PRO A N 1
ATOM 733 C CA . PRO A 1 92 ? 9.267 6.898 -0.669 1.00 92.19 92 PRO A CA 1
ATOM 734 C C . PRO A 1 92 ? 8.754 7.182 -2.085 1.00 92.19 92 PRO A C 1
ATOM 736 O O . PRO A 1 92 ? 7.718 7.826 -2.255 1.00 92.19 92 PRO A O 1
ATOM 739 N N . SER A 1 93 ? 9.483 6.774 -3.129 1.00 92.75 93 SER A N 1
ATOM 740 C CA . SER A 1 93 ? 8.987 6.908 -4.499 1.00 92.75 93 SER A CA 1
ATOM 741 C C . SER A 1 93 ? 7.847 5.922 -4.765 1.00 92.75 93 SER A C 1
ATOM 743 O O . SER A 1 93 ? 6.909 6.252 -5.493 1.00 92.75 93 SER A O 1
ATOM 745 N N . LEU A 1 94 ? 7.879 4.762 -4.101 1.00 94.56 94 LEU A N 1
ATOM 746 C CA . LEU A 1 94 ? 6.881 3.707 -4.220 1.00 94.56 94 LEU A CA 1
ATOM 747 C C . LEU A 1 94 ? 5.562 4.078 -3.537 1.00 94.56 94 LEU A C 1
ATOM 749 O O . LEU A 1 94 ? 4.495 3.814 -4.087 1.00 94.56 94 LEU A O 1
ATOM 753 N N . THR A 1 95 ? 5.608 4.770 -2.393 1.00 95.06 95 THR A N 1
ATOM 754 C CA . THR A 1 95 ? 4.389 5.207 -1.682 1.00 95.06 95 THR A CA 1
ATOM 755 C C . THR A 1 95 ? 3.536 6.156 -2.520 1.00 95.06 95 THR A C 1
ATOM 757 O O . THR A 1 95 ? 2.313 6.132 -2.436 1.00 95.06 95 THR A O 1
ATOM 760 N N . LYS A 1 96 ? 4.173 6.945 -3.393 1.00 93.94 96 LYS A N 1
ATOM 761 C CA . LYS A 1 96 ? 3.502 7.839 -4.349 1.00 93.94 96 LYS A CA 1
ATOM 762 C C . LYS A 1 96 ? 2.881 7.101 -5.538 1.00 93.94 96 LYS A C 1
ATOM 764 O O . LYS A 1 96 ? 2.268 7.744 -6.382 1.00 93.94 96 LYS A O 1
ATOM 769 N N . LYS A 1 97 ? 3.097 5.793 -5.675 1.00 95.44 97 LYS A N 1
ATOM 770 C CA . LYS A 1 97 ? 2.551 4.978 -6.770 1.00 95.44 97 LYS A CA 1
ATOM 771 C C . LYS A 1 97 ? 1.405 4.083 -6.324 1.00 95.44 97 LYS A C 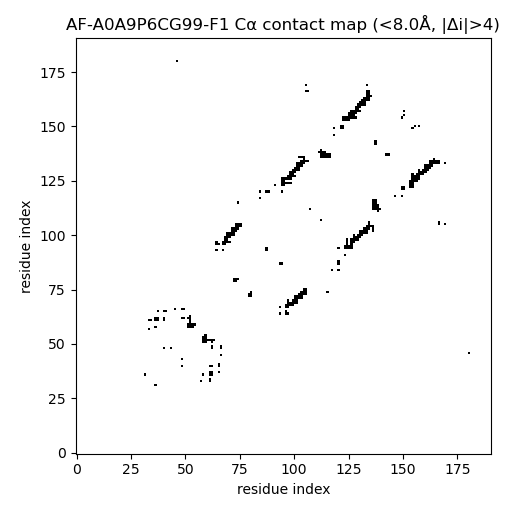1
ATOM 773 O O . LYS A 1 97 ? 0.642 3.661 -7.183 1.00 95.44 97 LYS A O 1
ATOM 778 N N . ILE A 1 98 ? 1.260 3.849 -5.020 1.00 97.31 98 ILE A N 1
ATOM 779 C CA . ILE A 1 98 ? 0.131 3.109 -4.459 1.00 97.31 98 ILE A CA 1
ATOM 780 C C . ILE A 1 98 ? -1.154 3.906 -4.694 1.00 97.31 98 ILE A C 1
ATOM 782 O O . ILE A 1 98 ? -1.291 5.034 -4.218 1.00 97.31 98 ILE A O 1
ATOM 786 N N . THR A 1 99 ? -2.091 3.298 -5.413 1.00 97.75 99 THR A N 1
ATOM 787 C CA . THR A 1 99 ? -3.436 3.826 -5.660 1.00 97.75 99 THR A CA 1
ATOM 788 C C . THR A 1 99 ? -4.498 3.057 -4.893 1.00 97.75 99 THR A C 1
ATOM 790 O O . THR A 1 99 ? -5.533 3.635 -4.572 1.00 97.75 99 THR A O 1
ATOM 793 N N . ASP A 1 100 ? -4.236 1.798 -4.547 1.00 97.88 100 ASP A N 1
ATOM 794 C CA . ASP A 1 100 ? -5.227 0.907 -3.958 1.00 97.88 100 ASP A CA 1
ATOM 795 C C . ASP A 1 100 ? -4.625 0.148 -2.774 1.00 97.88 100 ASP A C 1
ATOM 797 O O . ASP A 1 100 ? -3.522 -0.402 -2.853 1.00 97.88 100 ASP A O 1
ATOM 801 N N . ILE A 1 101 ? -5.342 0.124 -1.650 1.00 97.00 101 ILE A N 1
ATOM 802 C CA . ILE A 1 101 ? -4.962 -0.673 -0.482 1.00 97.00 101 ILE A CA 1
ATOM 803 C C . ILE A 1 101 ? -6.118 -1.539 -0.017 1.00 97.00 101 ILE A C 1
ATOM 805 O O . ILE A 1 101 ? -7.230 -1.065 0.209 1.00 97.00 101 ILE A O 1
ATOM 809 N N . HIS A 1 102 ? -5.801 -2.800 0.248 1.00 95.88 102 HIS A N 1
ATOM 810 C CA . HIS A 1 102 ? -6.689 -3.742 0.903 1.00 95.88 102 HIS A CA 1
ATOM 811 C C . HIS A 1 102 ? -6.079 -4.174 2.238 1.00 95.88 102 HIS A C 1
ATOM 813 O O . HIS A 1 102 ? -5.022 -4.802 2.269 1.00 95.88 102 HIS A O 1
ATOM 819 N N . VAL A 1 103 ? -6.730 -3.829 3.347 1.00 94.44 103 VAL A N 1
ATOM 820 C CA . VAL A 1 103 ? -6.314 -4.193 4.706 1.00 94.44 103 VAL A CA 1
ATOM 821 C C . VAL A 1 103 ? -7.236 -5.282 5.231 1.00 94.44 103 VAL A C 1
ATOM 823 O O . VAL A 1 103 ? -8.425 -5.051 5.440 1.00 94.44 103 VAL A O 1
ATOM 826 N N . PHE A 1 104 ? -6.673 -6.454 5.493 1.00 92.19 104 PHE A N 1
ATOM 827 C CA . PHE A 1 104 ? -7.391 -7.600 6.033 1.00 92.19 104 PHE A CA 1
ATOM 828 C C . PHE A 1 104 ? -6.886 -7.908 7.434 1.00 92.19 104 PHE A C 1
ATOM 830 O O . PHE A 1 104 ? -5.732 -8.307 7.625 1.00 92.19 104 PHE A O 1
ATOM 837 N N . THR A 1 105 ? -7.767 -7.762 8.419 1.00 90.38 105 THR A N 1
ATOM 838 C CA . THR A 1 105 ? -7.460 -8.148 9.794 1.00 90.38 105 THR A CA 1
ATOM 839 C C . THR A 1 105 ? -8.108 -9.487 10.109 1.00 90.38 105 THR A C 1
ATOM 841 O O . THR A 1 105 ? -9.328 -9.617 10.167 1.00 90.38 105 THR A O 1
ATOM 844 N N . ALA A 1 106 ? -7.285 -10.508 10.319 1.00 86.50 106 ALA A N 1
ATOM 845 C CA . ALA A 1 106 ? -7.743 -11.792 10.812 1.00 86.50 106 ALA A CA 1
ATOM 846 C C . ALA A 1 106 ? -8.296 -11.670 12.235 1.00 86.50 106 ALA A C 1
ATOM 848 O O . ALA A 1 106 ? -7.785 -10.915 13.065 1.00 86.50 106 ALA A O 1
ATOM 849 N N . TRP A 1 107 ? -9.333 -12.456 12.511 1.00 77.25 107 TRP A N 1
ATOM 850 C CA . TRP A 1 107 ? -9.954 -12.515 13.825 1.00 77.25 107 TRP A CA 1
ATOM 851 C C . TRP A 1 107 ? -8.972 -13.081 14.860 1.00 77.25 107 TRP A C 1
ATOM 853 O O . TRP A 1 107 ? -8.442 -14.181 14.686 1.00 77.25 107 TRP A O 1
ATOM 863 N N . GLN A 1 108 ? -8.727 -12.330 15.933 1.00 70.75 108 GLN A N 1
ATOM 864 C CA . GLN A 1 108 ? -7.922 -12.783 17.066 1.00 70.75 108 GLN A CA 1
ATOM 865 C C . GLN A 1 108 ? -8.849 -13.377 18.130 1.00 70.75 108 GLN A C 1
ATOM 867 O O . GLN A 1 108 ? -9.810 -12.737 18.552 1.00 70.75 108 GLN A O 1
ATOM 872 N N . LYS A 1 109 ? -8.575 -14.621 18.544 1.00 65.06 109 LYS A N 1
ATOM 873 C CA . LYS A 1 109 ? -9.377 -15.341 19.549 1.00 65.06 109 LYS A CA 1
ATOM 874 C C . LYS A 1 109 ? -9.239 -14.760 20.958 1.00 65.06 109 LYS A C 1
ATOM 876 O O . LYS A 1 109 ? -10.150 -14.927 21.760 1.00 65.06 109 LYS A O 1
ATOM 881 N N . ASP A 1 110 ? -8.143 -14.058 21.231 1.00 62.69 110 ASP A N 1
ATOM 882 C CA . ASP A 1 110 ? -7.724 -13.725 22.596 1.00 62.69 110 ASP A CA 1
ATOM 883 C C . ASP A 1 110 ? -8.170 -12.326 23.062 1.00 62.69 110 ASP A C 1
ATOM 885 O O . ASP A 1 110 ? -7.664 -11.804 24.048 1.00 62.69 110 ASP A O 1
ATOM 889 N N . GLY A 1 111 ? -9.142 -11.712 22.375 1.00 59.62 111 GLY A N 1
ATOM 890 C CA . GLY A 1 111 ? -9.862 -10.516 22.839 1.00 59.62 111 GLY A CA 1
ATOM 891 C C . GLY A 1 111 ? -9.084 -9.192 22.825 1.00 59.62 111 GLY A C 1
ATOM 892 O O . GLY A 1 111 ? -9.710 -8.138 22.745 1.00 59.62 111 GLY A O 1
ATOM 893 N N . GLU A 1 112 ? -7.752 -9.210 22.839 1.00 63.25 112 GLU A N 1
ATOM 894 C CA . GLU A 1 112 ? -6.938 -7.999 22.721 1.00 63.25 112 GLU A CA 1
ATOM 895 C C . GLU A 1 112 ? -6.656 -7.670 21.255 1.00 63.25 112 GLU A C 1
ATOM 897 O O . GLU A 1 112 ? -5.843 -8.318 20.598 1.00 63.25 112 GLU A O 1
ATOM 902 N N . ALA A 1 113 ? -7.312 -6.630 20.738 1.00 68.56 113 ALA A N 1
ATOM 903 C CA . ALA A 1 113 ? -6.979 -6.072 19.437 1.00 68.56 113 ALA A CA 1
ATOM 904 C C . ALA A 1 113 ? -5.566 -5.468 19.489 1.00 68.56 113 ALA A C 1
ATOM 906 O O . ALA A 1 113 ? -5.321 -4.471 20.169 1.00 68.56 113 ALA A O 1
ATOM 907 N N . LYS A 1 114 ? -4.610 -6.073 18.780 1.00 78.56 114 LYS A N 1
ATOM 908 C CA . LYS A 1 114 ? -3.263 -5.510 18.643 1.00 78.56 114 LYS A CA 1
ATOM 909 C C . LYS A 1 114 ? -3.191 -4.604 17.417 1.00 78.56 114 LYS A C 1
ATOM 911 O O . LYS A 1 114 ? -3.391 -5.075 16.299 1.00 78.56 114 LYS A O 1
ATOM 916 N N . ALA A 1 115 ? -2.817 -3.343 17.627 1.00 83.75 115 ALA A N 1
ATOM 917 C CA . ALA A 1 115 ? -2.427 -2.438 16.552 1.00 83.75 115 ALA A CA 1
ATOM 918 C C . ALA A 1 115 ? -1.287 -3.057 15.733 1.00 83.75 115 ALA A C 1
ATOM 920 O O . ALA A 1 115 ? -0.233 -3.407 16.275 1.00 83.75 115 ALA A O 1
ATOM 921 N N . TRP A 1 116 ? -1.508 -3.222 14.433 1.00 89.62 116 TRP A N 1
ATOM 922 C CA . TRP A 1 116 ? -0.502 -3.773 13.518 1.00 89.62 116 TRP A CA 1
ATOM 923 C C . TRP A 1 116 ? -0.336 -2.948 12.240 1.00 89.62 116 TRP A C 1
ATOM 925 O O . TRP A 1 116 ? 0.615 -3.176 11.493 1.00 89.62 116 TRP A O 1
ATOM 935 N N . LEU A 1 117 ? -1.241 -2.000 11.984 1.00 91.75 117 LEU A N 1
ATOM 936 C CA . LEU A 1 117 ? -1.169 -1.101 10.840 1.00 91.75 117 LEU A CA 1
ATOM 937 C C . LEU A 1 117 ? -0.242 0.077 11.161 1.00 91.75 117 LEU A C 1
ATOM 939 O O . LEU A 1 117 ? -0.467 0.805 12.124 1.00 91.75 117 LEU A O 1
ATOM 943 N N . ASP A 1 118 ? 0.780 0.295 10.336 1.00 93.31 118 ASP A N 1
ATOM 944 C CA . ASP A 1 118 ? 1.685 1.432 10.498 1.00 93.31 118 ASP A CA 1
ATOM 945 C C . ASP A 1 118 ? 1.071 2.708 9.899 1.00 93.31 118 ASP A C 1
ATOM 947 O O . ASP A 1 118 ? 1.141 2.962 8.692 1.00 93.31 118 ASP A O 1
ATOM 951 N N . LEU A 1 119 ? 0.477 3.537 10.761 1.00 94.56 119 LEU A N 1
ATOM 952 C CA . LEU A 1 119 ? -0.139 4.809 10.374 1.00 94.56 119 LEU A CA 1
ATOM 953 C C . LEU A 1 119 ? 0.854 5.793 9.727 1.00 94.56 119 LEU A C 1
ATOM 955 O O . LEU A 1 119 ? 0.444 6.639 8.929 1.00 94.56 119 LEU A O 1
ATOM 959 N N . SER A 1 120 ? 2.155 5.669 10.018 1.00 94.06 120 SER A N 1
ATOM 960 C CA . SER A 1 120 ? 3.195 6.518 9.422 1.00 94.06 120 SER A CA 1
ATOM 961 C C . SER A 1 120 ? 3.464 6.185 7.953 1.00 94.06 120 SER A C 1
ATOM 963 O O . SER A 1 120 ? 3.926 7.041 7.199 1.00 94.06 120 SER A O 1
ATOM 965 N N . VAL A 1 121 ? 3.167 4.954 7.526 1.00 94.81 121 VAL A N 1
ATOM 966 C CA . VAL A 1 121 ? 3.202 4.571 6.111 1.00 94.81 121 VAL A CA 1
ATOM 967 C C . VAL A 1 121 ? 1.958 5.096 5.408 1.00 94.81 121 VAL A C 1
ATOM 969 O O . VAL A 1 121 ? 2.077 5.652 4.319 1.00 94.81 121 VAL A O 1
ATOM 972 N N . ILE A 1 122 ? 0.785 4.983 6.043 1.00 95.75 122 ILE A N 1
ATOM 973 C CA . ILE A 1 122 ? -0.486 5.451 5.470 1.00 95.75 122 ILE A CA 1
ATOM 974 C C . ILE A 1 122 ? -0.449 6.953 5.165 1.00 95.75 122 ILE A C 1
ATOM 976 O O . ILE A 1 122 ? -0.879 7.369 4.092 1.00 95.75 122 ILE A O 1
ATOM 980 N N . SER A 1 123 ? 0.151 7.767 6.038 1.00 96.19 123 SER A N 1
ATOM 981 C CA . SER A 1 123 ? 0.288 9.212 5.804 1.00 96.19 123 SER A CA 1
ATOM 982 C C . SER A 1 123 ? 1.151 9.581 4.587 1.00 96.19 123 SER A C 1
ATOM 984 O O . SER A 1 123 ? 1.116 10.717 4.122 1.00 96.19 123 SER A O 1
ATOM 986 N N . LYS A 1 124 ? 1.917 8.640 4.021 1.00 96.19 124 LYS A N 1
ATOM 987 C CA . LYS A 1 124 ? 2.765 8.870 2.837 1.00 96.19 124 LYS A CA 1
ATOM 988 C C . LYS A 1 124 ? 2.066 8.528 1.517 1.00 96.19 124 LYS A C 1
ATOM 990 O O . LYS A 1 124 ? 2.656 8.731 0.452 1.00 96.19 124 LYS A O 1
ATOM 995 N N . LEU A 1 125 ? 0.839 8.008 1.565 1.00 96.50 125 LEU A N 1
ATOM 996 C CA . LEU A 1 125 ? 0.092 7.504 0.409 1.00 96.50 125 LEU A CA 1
ATOM 997 C C . LEU A 1 125 ? -0.736 8.603 -0.263 1.00 96.50 125 LEU A C 1
ATOM 999 O O . LEU A 1 125 ? -1.954 8.525 -0.393 1.00 96.50 125 LEU A O 1
ATOM 1003 N N . THR A 1 126 ? -0.066 9.654 -0.723 1.00 96.25 126 THR A N 1
ATOM 1004 C CA . THR A 1 126 ? -0.739 10.851 -1.259 1.00 96.25 126 THR A CA 1
ATOM 1005 C C . THR A 1 126 ? -1.522 10.610 -2.557 1.00 96.25 126 THR A C 1
ATOM 1007 O O . THR A 1 126 ? -2.362 11.427 -2.936 1.00 96.25 126 THR A O 1
ATOM 1010 N N . GLN A 1 127 ? -1.256 9.496 -3.247 1.00 97.19 127 GLN A N 1
ATOM 1011 C CA . GLN A 1 127 ? -1.945 9.079 -4.474 1.00 97.19 127 GLN A CA 1
ATOM 1012 C C . GLN A 1 127 ? -2.979 7.968 -4.245 1.00 97.19 127 GLN A C 1
ATOM 1014 O O . GLN A 1 127 ? -3.539 7.467 -5.220 1.00 97.19 127 GLN A O 1
ATOM 1019 N N . LEU A 1 128 ? -3.255 7.602 -2.989 1.00 98.12 128 LEU A N 1
ATOM 1020 C CA . LEU A 1 128 ? -4.260 6.598 -2.652 1.00 98.12 128 LEU A CA 1
ATOM 1021 C C . LEU A 1 128 ? -5.637 7.044 -3.153 1.00 98.12 128 LEU A C 1
ATOM 1023 O O . LEU A 1 128 ? -6.053 8.165 -2.883 1.00 98.12 128 LEU A O 1
ATOM 1027 N N . ARG A 1 129 ? -6.332 6.170 -3.882 1.00 98.38 129 ARG A N 1
ATOM 1028 C CA . ARG A 1 129 ? -7.651 6.404 -4.491 1.00 98.38 129 ARG A CA 1
ATOM 1029 C C . ARG A 1 129 ? -8.717 5.498 -3.907 1.00 98.38 129 ARG A C 1
ATOM 1031 O O . ARG A 1 129 ? -9.827 5.976 -3.679 1.00 98.38 129 ARG A O 1
ATOM 1038 N N . SER A 1 130 ? -8.378 4.236 -3.657 1.00 98.25 130 SER A N 1
ATOM 1039 C CA . SER A 1 130 ? -9.279 3.270 -3.039 1.00 98.25 130 SER A CA 1
ATOM 1040 C C . SER A 1 130 ? -8.634 2.632 -1.819 1.00 98.25 130 SER A C 1
ATOM 1042 O O . SER A 1 130 ? -7.462 2.248 -1.829 1.00 98.25 130 SER A O 1
ATOM 1044 N N . MET A 1 131 ? -9.408 2.512 -0.748 1.00 97.62 131 MET A N 1
ATOM 1045 C CA . MET A 1 131 ? -9.014 1.757 0.427 1.00 97.62 131 MET A CA 1
ATOM 1046 C C . MET A 1 131 ? -10.162 0.877 0.896 1.00 97.62 131 MET A C 1
ATOM 1048 O O . MET A 1 131 ? -11.251 1.350 1.218 1.00 97.62 131 MET A O 1
ATOM 1052 N N . THR A 1 132 ? -9.892 -0.420 0.971 1.00 96.12 132 THR A N 1
ATOM 1053 C CA . THR A 1 132 ? -10.803 -1.406 1.542 1.00 96.12 132 THR A CA 1
ATOM 1054 C C . THR A 1 132 ? -10.223 -1.934 2.840 1.00 96.12 132 THR A C 1
ATOM 1056 O O . THR A 1 132 ? -9.073 -2.361 2.899 1.00 96.12 132 THR A O 1
ATOM 1059 N N . MET A 1 133 ? -11.036 -1.929 3.883 1.00 94.31 133 MET A N 1
ATOM 1060 C CA . MET A 1 133 ? -10.706 -2.434 5.201 1.00 94.31 133 MET A CA 1
ATOM 1061 C C . MET A 1 133 ? -11.712 -3.498 5.611 1.00 94.31 133 MET A C 1
ATOM 1063 O O . MET A 1 133 ? -12.920 -3.251 5.626 1.00 94.31 133 MET A O 1
ATOM 1067 N N . ILE A 1 134 ? -11.204 -4.669 5.973 1.00 91.31 134 ILE A N 1
ATOM 1068 C CA . ILE A 1 134 ? -11.996 -5.785 6.478 1.00 91.31 134 ILE A CA 1
ATOM 1069 C C . ILE A 1 134 ? -11.536 -6.094 7.896 1.00 91.31 134 ILE A C 1
ATOM 1071 O O . ILE A 1 134 ? -10.354 -6.368 8.134 1.00 91.31 134 ILE A O 1
ATOM 1075 N N . ALA A 1 135 ? -12.500 -6.047 8.816 1.00 89.44 135 ALA A N 1
ATOM 1076 C CA . ALA A 1 135 ? -12.301 -6.007 10.258 1.00 89.44 135 ALA A CA 1
ATOM 1077 C C . ALA A 1 135 ? -11.454 -4.805 10.731 1.00 89.44 135 ALA A C 1
ATOM 1079 O O . ALA A 1 135 ? -11.015 -3.968 9.941 1.00 89.44 135 ALA A O 1
ATOM 1080 N N . SER A 1 136 ? -11.270 -4.681 12.048 1.00 89.00 136 SER A N 1
ATOM 1081 C CA . SER A 1 136 ? -10.569 -3.544 12.658 1.00 89.00 136 SER A CA 1
ATOM 1082 C C . SER A 1 136 ? -9.076 -3.841 12.844 1.00 89.00 136 SER A C 1
ATOM 1084 O O . SER A 1 136 ? -8.756 -4.735 13.627 1.00 89.00 136 SER A O 1
ATOM 1086 N N . PRO A 1 137 ? -8.158 -3.093 12.197 1.00 90.44 137 PRO A N 1
ATOM 1087 C CA . PRO A 1 137 ? -6.720 -3.180 12.452 1.00 90.44 137 PRO A CA 1
ATOM 1088 C C . PRO A 1 137 ? -6.258 -2.339 13.657 1.00 90.44 137 PRO A C 1
ATOM 1090 O O . PRO A 1 137 ? -5.058 -2.283 13.930 1.00 90.44 137 PRO A O 1
ATOM 1093 N N . PHE A 1 138 ? -7.187 -1.660 14.336 1.00 91.31 138 PHE A N 1
ATOM 1094 C CA . PHE A 1 138 ? -6.909 -0.729 15.427 1.00 91.31 138 PHE A CA 1
ATOM 1095 C C . PHE A 1 138 ? -7.032 -1.410 16.784 1.00 91.31 138 PHE A C 1
ATOM 1097 O O . PHE A 1 138 ? -7.908 -2.255 16.986 1.00 91.31 138 PHE A O 1
ATOM 1104 N N . LYS A 1 139 ? -6.192 -0.987 17.725 1.00 90.25 139 LYS A N 1
ATOM 1105 C CA . LYS A 1 139 ? -6.255 -1.382 19.131 1.00 90.25 139 LYS A CA 1
ATOM 1106 C C . LYS A 1 139 ? -7.463 -0.777 19.841 1.00 90.25 139 LYS A C 1
ATOM 1108 O O . LYS A 1 139 ? -8.109 -1.453 20.637 1.00 90.25 139 LYS A O 1
ATOM 1113 N N . ASP A 1 140 ? -7.752 0.494 19.574 1.00 91.50 140 ASP A N 1
ATOM 1114 C CA . ASP A 1 140 ? -8.801 1.251 20.251 1.00 91.50 140 ASP A CA 1
ATOM 1115 C C . ASP A 1 140 ? -9.419 2.341 19.356 1.00 91.50 140 ASP A C 1
ATOM 1117 O O . ASP A 1 140 ? -9.031 2.551 18.202 1.00 91.50 140 ASP A O 1
ATOM 1121 N N . ALA A 1 141 ? -10.434 3.024 19.893 1.00 92.06 141 ALA A N 1
ATOM 1122 C CA . ALA A 1 141 ? -11.161 4.072 19.185 1.00 92.06 141 ALA A CA 1
ATOM 1123 C C . ALA A 1 141 ? -10.320 5.340 18.942 1.00 92.06 141 ALA A C 1
ATOM 1125 O O . ALA A 1 141 ? -10.599 6.075 17.994 1.00 92.06 141 ALA A O 1
ATOM 1126 N N . GLU A 1 142 ? -9.305 5.620 19.764 1.00 95.19 142 GLU A N 1
ATOM 1127 C CA . GLU A 1 142 ? -8.443 6.796 19.586 1.00 95.19 142 GLU A CA 1
ATOM 1128 C C . GLU A 1 142 ? -7.469 6.593 18.423 1.00 95.19 142 GLU A C 1
ATOM 1130 O O . GLU A 1 142 ? -7.264 7.497 17.605 1.00 95.19 142 GLU A O 1
ATOM 1135 N N . GLU A 1 143 ? -6.936 5.383 18.270 1.00 93.88 143 GLU A N 1
ATOM 1136 C CA . GLU A 1 143 ? -6.144 5.015 17.101 1.00 93.88 143 GLU A CA 1
ATOM 1137 C C . GLU A 1 143 ? -6.983 5.076 15.817 1.00 93.88 143 GLU A C 1
ATOM 1139 O O . GLU A 1 143 ? -6.536 5.635 14.812 1.00 93.88 143 GLU A O 1
ATOM 1144 N N . GLN A 1 144 ? -8.236 4.610 15.861 1.00 94.75 144 GLN A N 1
ATOM 1145 C CA . GLN A 1 144 ? -9.162 4.744 14.735 1.00 94.75 144 GLN A CA 1
ATOM 1146 C C . GLN A 1 144 ? -9.410 6.218 14.367 1.00 94.75 144 GLN A C 1
ATOM 1148 O O . GLN A 1 144 ? -9.374 6.573 13.186 1.00 94.75 144 GLN A O 1
ATOM 1153 N N . LYS A 1 145 ? -9.636 7.100 15.351 1.00 96.06 145 LYS A N 1
ATOM 1154 C CA . LYS A 1 145 ? -9.778 8.549 15.107 1.00 96.06 145 LYS A CA 1
ATOM 1155 C C . LYS A 1 145 ? -8.518 9.135 14.473 1.00 96.06 145 LYS A C 1
ATOM 1157 O O . LYS A 1 145 ? -8.615 9.918 13.529 1.00 96.06 145 LYS A O 1
ATOM 1162 N N . THR A 1 146 ? -7.346 8.737 14.963 1.00 96.88 146 THR A N 1
ATOM 1163 C CA . THR A 1 146 ? -6.048 9.173 14.430 1.00 96.88 146 THR A CA 1
ATOM 1164 C C . THR A 1 146 ? -5.875 8.741 12.978 1.00 96.88 146 THR A C 1
ATOM 1166 O O . THR A 1 146 ? -5.488 9.543 12.132 1.00 96.88 146 THR A O 1
ATOM 1169 N N . PHE A 1 147 ? -6.227 7.498 12.662 1.00 96.31 147 PHE A N 1
ATOM 1170 C CA . PHE A 1 147 ? -6.216 6.985 11.300 1.00 96.31 147 PHE A CA 1
ATOM 1171 C C . PHE A 1 147 ? -7.142 7.776 10.369 1.00 96.31 147 PHE A C 1
ATOM 1173 O O . PHE A 1 147 ? -6.710 8.206 9.302 1.00 96.31 147 PHE A O 1
ATOM 1180 N N . LEU A 1 148 ? -8.392 8.020 10.778 1.00 96.44 148 LEU A N 1
ATOM 1181 C CA . LEU A 1 148 ? -9.344 8.805 9.985 1.00 96.44 148 LEU A CA 1
ATOM 1182 C C . LEU A 1 148 ? -8.837 10.229 9.731 1.00 96.44 148 LEU A C 1
ATOM 1184 O O . LEU A 1 148 ? -8.981 10.753 8.627 1.00 96.44 148 LEU A O 1
ATOM 1188 N N . LYS A 1 149 ? -8.198 10.841 10.733 1.00 97.81 149 LYS A N 1
ATOM 1189 C CA . LYS A 1 149 ? -7.537 12.138 10.580 1.00 97.81 149 LYS A CA 1
ATOM 1190 C C . LYS A 1 149 ? -6.422 12.075 9.530 1.00 97.81 149 LYS A C 1
ATOM 1192 O O . LYS A 1 149 ? -6.405 12.903 8.626 1.00 97.81 149 LYS A O 1
ATOM 1197 N N . ILE A 1 150 ? -5.545 11.071 9.601 1.00 96.81 150 ILE A N 1
ATOM 1198 C CA . ILE A 1 150 ? -4.460 10.871 8.628 1.00 96.81 150 ILE A CA 1
ATOM 1199 C C . ILE A 1 150 ? -5.005 10.673 7.212 1.00 96.81 150 ILE A C 1
ATOM 1201 O O . ILE A 1 150 ? -4.474 11.273 6.278 1.00 96.81 150 ILE A O 1
ATOM 1205 N N . LEU A 1 151 ? -6.060 9.870 7.041 1.00 95.88 151 LEU A N 1
ATOM 1206 C CA . LEU A 1 151 ? -6.694 9.689 5.735 1.00 95.88 151 LEU A CA 1
ATOM 1207 C C . LEU A 1 151 ? -7.179 11.024 5.164 1.00 95.88 151 LEU A C 1
ATOM 1209 O O . LEU A 1 151 ? -6.847 11.351 4.028 1.00 95.88 151 LEU A O 1
ATOM 1213 N N . ASN A 1 152 ? -7.894 11.816 5.963 1.00 96.19 152 ASN A N 1
ATOM 1214 C CA . ASN A 1 152 ? -8.428 13.103 5.519 1.00 96.19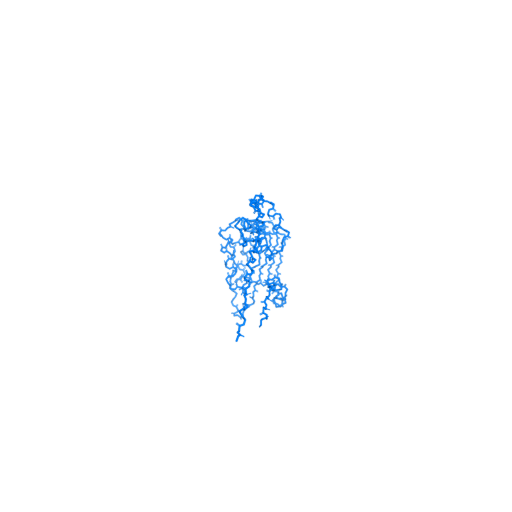 152 ASN A CA 1
ATOM 1215 C C . ASN A 1 152 ? -7.329 14.130 5.201 1.00 96.19 152 ASN A C 1
ATOM 1217 O O . ASN A 1 152 ? -7.459 14.888 4.244 1.00 96.19 152 ASN A O 1
ATOM 1221 N N . GLU A 1 153 ? -6.255 14.173 5.992 1.00 97.06 153 GLU A N 1
ATOM 1222 C CA . GLU A 1 153 ? -5.189 15.171 5.836 1.00 97.06 153 GLU A CA 1
ATOM 1223 C C . GLU A 1 153 ? -4.167 14.792 4.757 1.00 97.06 153 GLU A C 1
ATOM 1225 O O . GLU A 1 153 ? -3.664 15.661 4.046 1.00 97.06 153 GLU A O 1
ATOM 1230 N N . SER A 1 154 ? -3.839 13.503 4.635 1.00 95.94 154 SER A N 1
ATOM 1231 C CA . SER A 1 154 ? -2.702 13.038 3.826 1.00 95.94 154 SER A CA 1
ATOM 1232 C C . SER A 1 154 ? -3.110 12.328 2.535 1.00 95.94 154 SER A C 1
ATOM 1234 O O . SER A 1 154 ? -2.368 12.369 1.552 1.00 95.94 154 SER A O 1
ATOM 1236 N N . CYS A 1 155 ? -4.281 11.686 2.505 1.00 95.75 155 CYS A N 1
ATOM 1237 C CA . CYS A 1 155 ? -4.761 10.910 1.358 1.00 95.75 155 CYS A CA 1
ATOM 1238 C C . CYS A 1 155 ? -5.796 11.713 0.557 1.00 95.75 155 CYS A C 1
ATOM 1240 O O . CYS A 1 155 ? -6.916 11.264 0.335 1.00 95.75 155 CYS A O 1
ATOM 1242 N N . SER A 1 156 ? -5.426 12.911 0.099 1.00 95.19 156 SER A N 1
ATOM 1243 C CA . SER A 1 156 ? -6.342 13.835 -0.594 1.00 95.19 156 SER A CA 1
ATOM 1244 C C . SER A 1 156 ? -6.912 13.305 -1.917 1.00 95.19 156 SER A C 1
ATOM 1246 O O . SER A 1 156 ? -7.911 13.824 -2.412 1.00 95.19 156 SER A O 1
ATOM 1248 N N . SER A 1 157 ? -6.292 12.271 -2.492 1.00 97.00 157 SER A N 1
ATOM 1249 C CA . SER A 1 157 ? -6.764 11.601 -3.710 1.00 97.00 157 SER A CA 1
ATOM 1250 C C . SER A 1 157 ? -7.786 10.489 -3.444 1.00 97.00 157 SER A C 1
ATOM 1252 O O . SER A 1 157 ? -8.262 9.887 -4.410 1.00 97.00 157 SER A O 1
ATOM 1254 N N . LEU A 1 158 ? -8.110 10.199 -2.176 1.00 97.75 158 LEU A N 1
ATOM 1255 C CA . LEU A 1 158 ? -8.982 9.094 -1.789 1.00 97.75 158 LEU A CA 1
ATOM 1256 C C . LE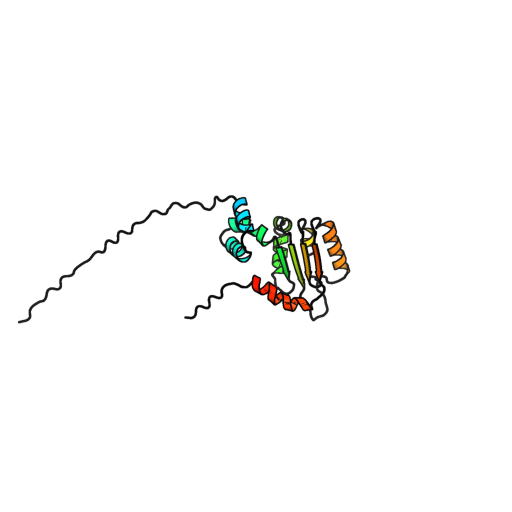U A 1 158 ? -10.415 9.381 -2.243 1.00 97.75 158 LEU A C 1
ATOM 1258 O O . LEU A 1 158 ? -11.014 10.389 -1.877 1.00 97.75 158 LEU A O 1
ATOM 1262 N N . ARG A 1 159 ? -10.962 8.483 -3.061 1.00 97.62 159 ARG A N 1
ATOM 1263 C CA . ARG A 1 159 ? -12.320 8.568 -3.618 1.00 97.62 159 ARG A CA 1
ATOM 1264 C C . ARG A 1 159 ? -13.234 7.516 -3.022 1.00 97.62 159 ARG A C 1
ATOM 1266 O O . ARG A 1 159 ? -14.422 7.761 -2.848 1.00 97.62 159 ARG A O 1
ATOM 1273 N N . GLU A 1 160 ? -12.672 6.354 -2.719 1.00 97.56 160 GLU A N 1
ATOM 1274 C CA . GLU A 1 160 ? -13.410 5.196 -2.246 1.00 97.56 160 GLU A CA 1
ATOM 1275 C C . GLU A 1 160 ? -12.810 4.706 -0.934 1.00 97.56 160 GLU A C 1
ATOM 1277 O O . GLU A 1 160 ? -11.631 4.364 -0.850 1.00 97.56 160 GLU A O 1
ATOM 1282 N N . PHE A 1 161 ? -13.643 4.659 0.100 1.00 96.81 161 PHE A N 1
ATOM 1283 C CA . PHE A 1 161 ? -13.296 4.056 1.376 1.00 96.81 161 PHE A CA 1
ATOM 1284 C C . PHE A 1 161 ? -14.387 3.066 1.764 1.00 96.81 161 PHE A C 1
ATOM 1286 O O . PHE A 1 161 ? -15.539 3.444 1.973 1.00 96.81 161 PHE A O 1
ATOM 1293 N N . THR A 1 162 ? -14.020 1.793 1.855 1.00 95.50 162 THR A N 1
ATOM 1294 C CA . THR A 1 162 ? -14.932 0.718 2.242 1.00 95.50 162 THR A CA 1
ATOM 1295 C C . THR A 1 162 ? -14.456 0.108 3.547 1.00 95.50 162 THR A C 1
ATOM 1297 O O . THR A 1 162 ? -13.363 -0.444 3.607 1.00 95.50 162 THR A O 1
ATOM 1300 N N . TYR A 1 163 ? -15.296 0.150 4.579 1.00 93.00 163 TYR A N 1
ATOM 1301 C CA . TYR A 1 163 ? -15.054 -0.542 5.842 1.00 93.00 163 TYR A CA 1
ATOM 1302 C C . TYR A 1 163 ? -16.111 -1.625 6.057 1.00 93.00 163 TYR A C 1
ATOM 1304 O O . TYR A 1 163 ? -17.308 -1.340 6.083 1.00 93.00 163 TYR A O 1
ATOM 1312 N N . ARG A 1 164 ? -15.669 -2.875 6.209 1.00 90.12 164 ARG A N 1
ATOM 1313 C CA . ARG A 1 164 ? -16.526 -4.032 6.481 1.00 90.12 164 ARG A CA 1
ATOM 1314 C C . ARG A 1 164 ? -16.136 -4.647 7.814 1.00 90.12 164 ARG A C 1
ATOM 1316 O O . ARG A 1 164 ? -15.048 -5.191 7.958 1.00 90.12 164 ARG A O 1
ATOM 1323 N N . GLN A 1 165 ? -17.046 -4.603 8.780 1.00 81.00 165 GLN A N 1
ATOM 1324 C CA . GLN A 1 165 ? -16.836 -5.211 10.097 1.00 81.00 165 GLN A CA 1
ATOM 1325 C C . GLN A 1 165 ? -17.053 -6.739 10.089 1.00 81.00 165 GLN A C 1
ATOM 1327 O O . GLN A 1 165 ? -16.701 -7.421 11.050 1.00 81.00 165 GLN A O 1
ATOM 1332 N N . ASP A 1 166 ? -17.613 -7.294 9.010 1.00 70.06 166 ASP A N 1
ATOM 1333 C CA . ASP A 1 166 ? -18.011 -8.699 8.944 1.00 70.06 166 ASP A CA 1
ATOM 1334 C C . ASP A 1 166 ? -16.829 -9.670 8.815 1.00 70.06 166 ASP A C 1
ATOM 1336 O O . ASP A 1 166 ? -16.300 -9.931 7.735 1.00 70.06 166 ASP A O 1
ATOM 1340 N N . PHE A 1 167 ? -16.501 -10.324 9.930 1.00 63.25 167 PHE A N 1
ATOM 1341 C CA . PHE A 1 167 ? -15.544 -11.436 9.993 1.00 63.25 167 PHE A CA 1
ATOM 1342 C C . PHE A 1 167 ? -16.035 -12.706 9.280 1.00 63.25 167 PHE A C 1
ATOM 1344 O O . PHE A 1 167 ? -15.236 -13.579 8.945 1.00 63.25 167 PHE A O 1
ATOM 1351 N N . ARG A 1 168 ? -17.352 -12.836 9.054 1.00 57.22 168 ARG A N 1
ATOM 1352 C CA . ARG A 1 168 ? -17.965 -14.042 8.468 1.00 57.22 168 ARG A CA 1
ATOM 1353 C C . ARG A 1 168 ? -17.608 -14.235 6.991 1.00 57.22 168 ARG A C 1
ATOM 1355 O O . ARG A 1 168 ? -17.640 -15.363 6.512 1.00 57.22 168 ARG A O 1
ATOM 1362 N N . ILE A 1 169 ? -17.219 -13.165 6.294 1.00 51.38 169 ILE A N 1
ATOM 1363 C CA . ILE A 1 169 ? -16.823 -13.203 4.877 1.00 51.38 169 ILE A CA 1
ATOM 1364 C C . ILE A 1 169 ? -15.326 -13.516 4.717 1.00 51.38 169 ILE A C 1
ATOM 1366 O O . ILE A 1 169 ? -14.934 -14.095 3.709 1.00 51.38 169 ILE A O 1
ATOM 1370 N N . ALA A 1 170 ? -14.495 -13.269 5.737 1.00 49.19 170 ALA A N 1
ATOM 1371 C CA . ALA A 1 170 ? -13.055 -13.546 5.678 1.00 49.19 170 ALA A CA 1
ATOM 1372 C C . ALA A 1 170 ? -12.729 -15.041 5.448 1.00 49.19 170 ALA A C 1
ATOM 1374 O O . ALA A 1 170 ? -11.683 -15.375 4.895 1.00 49.19 170 ALA A O 1
ATOM 1375 N N . GLY A 1 171 ? -13.634 -15.951 5.836 1.00 48.47 171 GLY A N 1
ATOM 1376 C CA . GLY A 1 171 ? -13.524 -17.382 5.526 1.00 48.47 171 GLY A CA 1
ATOM 1377 C C . GLY A 1 171 ? -13.813 -17.730 4.059 1.00 48.47 171 GLY A C 1
ATOM 1378 O O . GLY A 1 171 ? -13.239 -18.683 3.546 1.00 48.47 171 GLY A O 1
ATOM 1379 N N . ILE A 1 172 ? -14.657 -16.945 3.380 1.00 48.50 172 ILE A N 1
ATOM 1380 C CA . ILE A 1 172 ? -14.999 -17.109 1.957 1.00 48.50 172 ILE A CA 1
ATOM 1381 C C . ILE A 1 172 ? -13.968 -16.390 1.076 1.00 48.50 172 ILE A C 1
ATOM 1383 O O . ILE A 1 172 ? -13.617 -16.879 0.011 1.00 48.50 172 ILE A O 1
ATOM 1387 N N . GLU A 1 173 ? -13.400 -15.276 1.534 1.00 50.53 173 GLU A N 1
ATOM 1388 C CA . GLU A 1 173 ? -12.345 -14.564 0.803 1.00 50.53 173 GLU A CA 1
ATOM 1389 C C . GLU A 1 173 ? -11.011 -15.318 0.744 1.00 50.53 173 GLU A C 1
ATOM 1391 O O . GLU A 1 173 ? -10.278 -15.136 -0.225 1.00 50.53 173 GLU A O 1
ATOM 1396 N N . ARG A 1 174 ? -10.720 -16.235 1.683 1.00 50.22 174 ARG A N 1
ATOM 1397 C CA . ARG A 1 174 ? -9.609 -17.191 1.493 1.00 50.22 174 ARG A CA 1
ATOM 1398 C C . ARG A 1 174 ? -9.748 -17.962 0.176 1.00 50.22 174 ARG A C 1
ATOM 1400 O O . ARG A 1 174 ? -8.761 -18.139 -0.517 1.00 50.22 174 ARG A O 1
ATOM 1407 N N . LEU A 1 175 ? -10.968 -18.329 -0.225 1.00 46.59 175 LEU A N 1
ATOM 1408 C CA . LEU A 1 175 ? -11.219 -19.037 -1.487 1.00 46.59 175 LEU A CA 1
ATOM 1409 C C . LEU A 1 175 ? -11.122 -18.149 -2.735 1.00 46.59 175 LEU A C 1
ATOM 1411 O O . LEU A 1 175 ? -10.881 -18.673 -3.813 1.00 46.59 175 LEU A O 1
ATOM 1415 N N . ILE A 1 176 ? -11.314 -16.833 -2.617 1.00 50.75 176 ILE A N 1
ATOM 1416 C CA . ILE A 1 176 ? -11.309 -15.923 -3.777 1.00 50.75 176 ILE A CA 1
ATOM 1417 C C . ILE A 1 176 ? -9.896 -15.390 -4.053 1.00 50.75 176 ILE A C 1
ATOM 1419 O O . ILE A 1 176 ? -9.534 -15.189 -5.208 1.00 50.75 176 ILE A O 1
ATOM 1423 N N . TRP A 1 177 ? -9.084 -15.196 -3.009 1.00 51.47 177 TRP A N 1
ATOM 1424 C CA . TRP A 1 177 ? -7.768 -14.561 -3.136 1.00 51.47 177 TRP A CA 1
ATOM 1425 C C . TRP A 1 177 ? -6.584 -15.534 -3.066 1.00 51.47 177 TRP A C 1
ATOM 1427 O O . TRP A 1 177 ? -5.540 -15.222 -3.636 1.00 51.47 177 TRP A O 1
ATOM 1437 N N . ASP A 1 178 ? -6.719 -16.713 -2.439 1.00 50.00 178 ASP A N 1
ATOM 1438 C CA . ASP A 1 178 ? -5.655 -17.734 -2.503 1.00 50.00 178 ASP A CA 1
ATOM 1439 C C . ASP A 1 178 ? -5.556 -18.339 -3.925 1.00 50.00 178 ASP A C 1
ATOM 1441 O O . ASP A 1 178 ? -4.475 -18.728 -4.362 1.00 50.00 178 ASP A O 1
ATOM 1445 N N . ASP A 1 179 ? -6.641 -18.301 -4.712 1.00 46.25 179 ASP A N 1
ATOM 1446 C CA . ASP A 1 179 ? -6.663 -18.775 -6.107 1.00 46.25 179 ASP A CA 1
ATOM 1447 C C . ASP A 1 179 ? -5.891 -17.850 -7.080 1.00 46.25 179 ASP A C 1
ATOM 1449 O O . ASP A 1 179 ? -5.554 -18.255 -8.196 1.00 46.25 179 ASP A O 1
ATOM 1453 N N . GLN A 1 180 ? -5.570 -16.621 -6.651 1.00 50.31 180 GLN A N 1
ATOM 1454 C CA . GLN A 1 180 ? -4.774 -15.651 -7.416 1.00 50.31 180 GLN A CA 1
ATOM 1455 C C . GLN A 1 180 ? -3.281 -15.652 -7.054 1.00 50.31 180 GLN A C 1
ATOM 1457 O O . GLN A 1 180 ? -2.467 -15.277 -7.898 1.00 50.31 180 GLN A O 1
ATOM 1462 N N . ASP A 1 181 ? -2.908 -16.086 -5.845 1.00 49.16 181 ASP A N 1
ATOM 1463 C CA . ASP A 1 181 ? -1.509 -16.097 -5.386 1.00 49.16 181 ASP A CA 1
ATOM 1464 C C . ASP A 1 181 ? -0.786 -17.438 -5.672 1.00 49.16 181 ASP A C 1
ATOM 1466 O O . ASP A 1 181 ? 0.441 -17.437 -5.772 1.00 49.16 181 ASP A O 1
ATOM 1470 N N . ASP A 1 182 ? -1.502 -18.561 -5.873 1.00 45.19 182 ASP A N 1
ATOM 1471 C CA . ASP A 1 182 ? -0.902 -19.914 -5.845 1.00 45.19 182 ASP A CA 1
ATOM 1472 C C . ASP A 1 182 ? -1.040 -20.788 -7.111 1.00 45.19 182 ASP A C 1
ATOM 1474 O O . ASP A 1 182 ? -0.654 -21.961 -7.090 1.00 45.19 182 ASP A O 1
ATOM 1478 N N . ARG A 1 183 ? -1.438 -20.257 -8.278 1.00 44.09 183 ARG A N 1
ATOM 1479 C CA . ARG A 1 183 ? -1.213 -20.979 -9.557 1.00 44.09 183 ARG A CA 1
ATOM 1480 C C . ARG A 1 183 ? 0.253 -20.916 -10.003 1.00 44.09 183 ARG A C 1
ATOM 1482 O O . ARG A 1 183 ? 0.568 -20.577 -11.139 1.00 44.09 183 ARG A O 1
ATOM 1489 N N . SER A 1 184 ? 1.164 -21.302 -9.116 1.00 42.84 184 SER A N 1
ATOM 1490 C CA . SER A 1 184 ? 2.408 -21.929 -9.547 1.00 42.84 184 SER A CA 1
ATOM 1491 C C . SER A 1 184 ? 2.044 -23.325 -10.067 1.00 42.84 184 SER A C 1
ATOM 1493 O O . SER A 1 184 ? 1.420 -24.090 -9.328 1.00 42.84 184 SER A O 1
ATOM 1495 N N . PRO A 1 185 ? 2.381 -23.696 -11.316 1.00 39.88 185 PRO A N 1
ATOM 1496 C CA . PRO A 1 185 ? 2.152 -25.051 -11.787 1.00 39.88 185 PRO A CA 1
ATOM 1497 C C . PRO A 1 185 ? 2.984 -25.986 -10.913 1.00 39.88 185 PRO A C 1
ATOM 1499 O O . PRO A 1 185 ? 4.215 -25.995 -10.969 1.00 39.88 185 PRO A O 1
ATOM 1502 N N . SER A 1 186 ? 2.310 -26.769 -10.077 1.00 41.12 186 SER A N 1
ATOM 1503 C CA . SER A 1 186 ? 2.911 -27.917 -9.419 1.00 41.12 186 SER A CA 1
ATOM 1504 C C . SER A 1 186 ? 3.272 -28.907 -10.524 1.00 41.12 186 SER A C 1
ATOM 1506 O O . SER A 1 186 ? 2.470 -29.736 -10.943 1.00 41.12 186 SER A O 1
ATOM 1508 N N . HIS A 1 187 ? 4.495 -28.796 -11.045 1.00 40.22 187 HIS A N 1
ATOM 1509 C CA . HIS A 1 187 ? 5.132 -29.865 -11.795 1.00 40.22 187 HIS A CA 1
ATOM 1510 C C . HIS A 1 187 ? 5.415 -31.008 -10.819 1.00 40.22 187 HIS A C 1
ATOM 1512 O O . HIS A 1 187 ? 6.528 -31.191 -10.333 1.00 40.22 187 HIS A O 1
ATOM 1518 N N . THR A 1 188 ? 4.389 -31.800 -10.526 1.00 41.06 188 THR A N 1
ATOM 1519 C CA . THR A 1 188 ? 4.568 -33.160 -10.035 1.00 41.06 188 THR A CA 1
ATOM 1520 C C . THR A 1 188 ? 5.103 -33.967 -11.213 1.00 41.06 188 THR A C 1
ATOM 1522 O O . THR A 1 188 ? 4.352 -34.531 -12.008 1.00 41.06 188 THR A O 1
ATOM 1525 N N . LEU A 1 189 ? 6.428 -33.975 -11.368 1.00 41.72 189 LEU A N 1
ATOM 1526 C CA . LEU A 1 189 ? 7.124 -34.978 -12.164 1.00 41.72 189 LEU A CA 1
ATOM 1527 C C . LEU A 1 189 ? 6.850 -36.332 -11.506 1.00 41.72 189 LEU A C 1
ATOM 1529 O O . LEU A 1 189 ? 7.462 -36.686 -10.503 1.00 41.72 189 LEU A O 1
ATOM 1533 N N . ARG A 1 190 ? 5.881 -37.069 -12.053 1.00 41.34 190 ARG A N 1
ATOM 1534 C CA . ARG A 1 190 ? 5.830 -38.518 -11.883 1.00 41.34 190 ARG A CA 1
ATOM 1535 C C . ARG A 1 190 ? 6.964 -39.096 -12.724 1.00 41.34 190 ARG A C 1
ATOM 1537 O O . ARG A 1 190 ? 6.883 -39.070 -13.950 1.00 41.34 190 ARG A O 1
ATOM 1544 N N . THR A 1 191 ? 8.004 -39.568 -12.053 1.00 59.12 191 THR A N 1
ATOM 1545 C CA . THR A 1 191 ? 8.898 -40.618 -12.559 1.00 59.12 191 THR A CA 1
ATOM 1546 C C . THR A 1 191 ? 8.511 -41.932 -11.922 1.00 59.12 191 THR A C 1
ATOM 1548 O O . THR A 1 191 ? 8.279 -41.906 -10.691 1.00 59.12 191 THR A O 1
#

Secondary structure (DSSP, 8-state):
----------------------------GGGS-HHHHHHHHHTS-HHHHHHHHHH-HHHHHHHHHHHTTEEEEESSSTTHHHHHHHHHHH-HHHHTT--EEEEE-PPPTTS-----S-HHHHTT-TT--EEEEES---SSHHHHHHHHHHHHHH-TT--EEEEE--TTSHHHHHHHHHHHH----------

Sequence (191 aa):
MYTQSTLNKCSRKSEFSTLRIPWHHQVNNTMLALELWSTICYHLDRSDLANLARTSSQLLAAARPVLYQSVHLRSDRRGGTQATFNLLNSDPSLTKKITDIHVFTAWQKDGEAKAWLDLSVISKLTQLRSMTMIASPFKDAEEQKTFLKILNESCSSLREFTYRQDFRIAGIERLIWDDQDDRSPSHTLRT

Organism: NCBI:txid64659

Radius of gyration: 28.57 Å; Cα contacts (8 Å, |Δi|>4): 210; chains: 1; bounding box: 62×91×68 Å

Mean predicted aligned error: 12.16 Å

pLDDT: mean 79.48, std 19.76, range [39.88, 98.38]

Nearest PDB structures (foldseek):
  4kxf-assembly11_D  TM=5.936E-01  e=7.816E-02  Mus musculus
  8f8t-assembly1_T  TM=3.310E-01  e=6.151E-02  Homo sapiens
  4pki-assembly1_G  TM=3.835E-01  e=9.932E-02  Homo sapiens
  3lhf-assembly1_D  TM=2.874E-01  e=1.470E+00  Saccharolobus solfataricus P2